Protein AF-A0A953FGK2-F1 (afdb_monomer_lite)

Foldseek 3Di:
DDPPDDPVRVVVVVVVVVVCVVPVVVVVVLVVLVVVVCPPDDPLLNLQVLFCLQANEPDSQKGAADLDHLVQQLVVQLVVLLVQLVVQLVVCVVVPVPPQSNVSSVVSSVVSSVVSNNQSHHPFQWMWRQAEAFWTWIWHADDDVRRRGDPPRTDTDTGGDDLPQWDWDADSQWIFTWGDDPVDIHTHTIGNDDPVSNVSSVVSSSCRHDVD

Sequence (212 aa):
MKFELDENQRGAFHFLLLGVLVVGLPALIIHLVDESQTAVVTTDIHRLQVFRNGYLLSDPGLVASASSTRGERLVAGVLLGLAIGTVVAALCWLLRLRPGHWMAGRWSGGIAMAYFIPVALLLPANMCAPSRGLLVRTGSRSVPRTDLPLPFTSHTDTILLGPEQLALSRGNGAWQVRLRSDDREILIASSYADSALVAAGVDQLRRIINPE

Structure (mmCIF, N/CA/C/O backbone):
data_AF-A0A953FGK2-F1
#
_entry.id   AF-A0A953FGK2-F1
#
loop_
_atom_site.group_PDB
_atom_site.id
_atom_site.type_symbol
_atom_site.label_atom_id
_atom_site.label_alt_id
_atom_site.label_comp_id
_atom_site.label_asym_id
_atom_site.label_entity_id
_atom_site.label_seq_id
_atom_site.pdbx_PDB_ins_code
_atom_site.Cartn_x
_atom_site.Cartn_y
_atom_site.Cartn_z
_atom_site.occupancy
_atom_site.B_iso_or_equiv
_atom_site.auth_seq_id
_atom_site.auth_comp_id
_atom_site.auth_asym_id
_atom_site.auth_atom_id
_atom_site.pdbx_PDB_model_num
ATOM 1 N N . MET A 1 1 ? 47.755 -2.978 -3.155 1.00 33.84 1 MET A N 1
ATOM 2 C CA . MET A 1 1 ? 47.407 -4.305 -3.705 1.00 33.84 1 MET A CA 1
ATOM 3 C C . MET A 1 1 ? 46.096 -4.180 -4.464 1.00 33.84 1 MET A C 1
ATOM 5 O O . MET A 1 1 ? 45.091 -3.8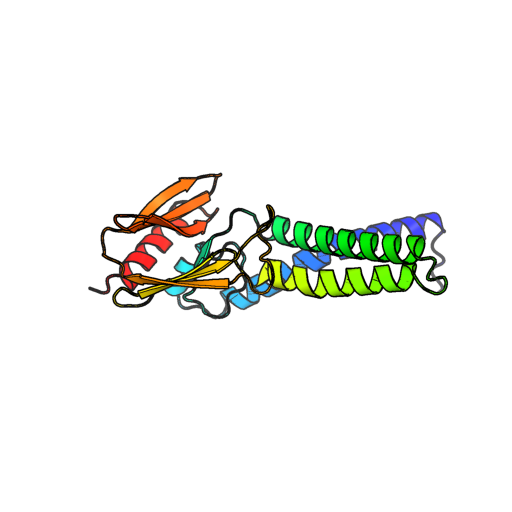52 -3.848 1.00 33.84 1 MET A O 1
ATOM 9 N N . LYS A 1 2 ? 46.112 -4.343 -5.794 1.00 36.97 2 LYS A N 1
ATOM 10 C CA . LYS A 1 2 ? 44.889 -4.489 -6.596 1.00 36.97 2 LYS A CA 1
ATOM 11 C C . LYS A 1 2 ? 44.379 -5.910 -6.367 1.00 36.97 2 LYS A C 1
ATOM 13 O O . LYS A 1 2 ? 45.088 -6.855 -6.687 1.00 36.97 2 LYS A O 1
ATOM 18 N N . PHE A 1 3 ? 43.195 -6.054 -5.784 1.00 47.94 3 PHE A N 1
ATOM 19 C CA . PHE A 1 3 ? 42.491 -7.332 -5.794 1.00 47.94 3 PHE A CA 1
ATOM 20 C C . PHE A 1 3 ? 41.944 -7.548 -7.209 1.00 47.94 3 PHE A C 1
ATOM 22 O O . PHE A 1 3 ? 40.888 -7.026 -7.567 1.00 47.94 3 PHE A O 1
ATOM 29 N N . GLU A 1 4 ? 42.707 -8.251 -8.041 1.00 46.78 4 GLU A N 1
ATOM 30 C CA . GLU A 1 4 ? 42.228 -8.776 -9.318 1.00 46.78 4 GLU A CA 1
ATOM 31 C C . GLU A 1 4 ? 41.420 -10.041 -9.018 1.00 46.78 4 GLU A C 1
ATOM 33 O O . GLU A 1 4 ? 41.960 -11.130 -8.866 1.00 46.78 4 GLU A O 1
ATOM 38 N N . LEU A 1 5 ? 40.111 -9.865 -8.818 1.00 52.56 5 LEU A N 1
ATOM 39 C CA . LEU A 1 5 ? 39.163 -10.976 -8.792 1.00 52.56 5 LEU A CA 1
ATOM 40 C C . LEU A 1 5 ? 38.985 -11.501 -10.218 1.00 52.56 5 LEU A C 1
ATOM 42 O O . LEU A 1 5 ? 38.678 -10.721 -11.123 1.00 52.56 5 LEU A O 1
ATOM 46 N N . ASP A 1 6 ? 39.139 -12.814 -10.368 1.00 62.38 6 ASP A N 1
ATOM 47 C CA . ASP A 1 6 ? 38.904 -13.580 -11.593 1.00 62.38 6 ASP A CA 1
ATOM 48 C C . ASP A 1 6 ? 37.521 -13.240 -12.192 1.00 62.38 6 ASP A C 1
ATOM 50 O O . ASP A 1 6 ? 36.562 -13.013 -11.445 1.00 62.38 6 ASP A O 1
ATOM 54 N N . GLU A 1 7 ? 37.371 -13.190 -13.519 1.00 59.59 7 GLU A N 1
ATOM 55 C CA . GLU A 1 7 ? 36.153 -12.679 -14.190 1.00 59.59 7 GLU A CA 1
ATOM 56 C C . GLU A 1 7 ? 34.855 -13.369 -13.722 1.00 59.59 7 GLU A C 1
ATOM 58 O O . GLU A 1 7 ? 33.827 -12.714 -13.517 1.00 59.59 7 GLU A O 1
ATOM 63 N N . ASN A 1 8 ? 34.921 -14.670 -13.429 1.00 58.88 8 ASN A N 1
ATOM 64 C CA . ASN A 1 8 ? 33.804 -15.440 -12.874 1.00 58.88 8 ASN A CA 1
ATOM 65 C C . ASN A 1 8 ? 33.491 -15.090 -11.408 1.00 58.88 8 ASN A C 1
ATOM 67 O O . ASN A 1 8 ? 32.324 -15.061 -11.013 1.00 58.88 8 ASN A O 1
ATOM 71 N N . GLN A 1 9 ? 34.508 -14.779 -10.600 1.00 60.06 9 GLN A N 1
ATOM 72 C CA . GLN A 1 9 ? 34.330 -14.349 -9.207 1.00 60.06 9 GLN A CA 1
ATOM 73 C C . GLN A 1 9 ? 33.782 -12.926 -9.139 1.00 60.06 9 GLN A C 1
ATOM 75 O O . GLN A 1 9 ? 32.941 -12.622 -8.293 1.00 60.06 9 GLN A O 1
ATOM 80 N N . ARG A 1 10 ? 34.195 -12.065 -10.075 1.00 64.12 10 ARG A N 1
ATOM 81 C CA . ARG A 1 10 ? 33.602 -10.743 -10.260 1.00 64.12 10 ARG A CA 1
ATOM 82 C C . ARG A 1 10 ? 32.123 -10.878 -10.620 1.00 64.12 10 ARG A C 1
ATOM 84 O O . ARG A 1 10 ? 31.310 -10.213 -9.987 1.00 64.12 10 ARG A O 1
ATOM 91 N N . GLY A 1 11 ? 31.753 -11.759 -11.550 1.00 63.41 11 GLY A N 1
ATOM 92 C CA . GLY A 1 11 ? 30.350 -12.051 -11.867 1.00 63.41 11 GLY A CA 1
ATOM 93 C C . GLY A 1 11 ? 29.547 -12.525 -10.649 1.00 63.41 11 GLY A C 1
ATOM 94 O O . GLY A 1 11 ? 28.511 -11.942 -10.331 1.00 63.41 11 GLY A O 1
ATOM 95 N N . ALA A 1 12 ? 30.063 -13.511 -9.909 1.00 66.31 12 ALA A N 1
ATOM 96 C CA . ALA A 1 12 ? 29.428 -14.024 -8.692 1.00 66.31 12 ALA A CA 1
ATOM 97 C C . ALA A 1 12 ? 29.274 -12.948 -7.603 1.00 66.31 12 ALA A C 1
ATOM 99 O O . ALA A 1 12 ? 28.218 -12.847 -6.981 1.00 66.31 12 ALA A O 1
ATOM 100 N N . PHE A 1 13 ? 30.283 -12.093 -7.418 1.00 74.06 13 PHE A N 1
ATOM 101 C CA . PHE A 1 13 ? 30.221 -10.969 -6.487 1.00 74.06 13 PHE A CA 1
ATOM 102 C C . PHE A 1 13 ? 29.169 -9.938 -6.908 1.00 74.06 13 PHE A C 1
ATOM 104 O O . PHE A 1 13 ? 28.406 -9.482 -6.064 1.00 74.06 13 PHE A O 1
ATOM 111 N N . HIS A 1 14 ? 29.059 -9.613 -8.201 1.00 74.19 14 HIS A N 1
ATOM 112 C CA . HIS A 1 14 ? 28.009 -8.715 -8.693 1.00 74.19 14 HIS A CA 1
ATOM 113 C C . HIS A 1 14 ? 26.615 -9.310 -8.493 1.00 74.19 14 HIS A C 1
ATOM 115 O O . HIS A 1 14 ? 25.713 -8.581 -8.101 1.00 74.19 14 HIS A O 1
ATOM 121 N N . PHE A 1 15 ? 26.432 -10.617 -8.699 1.00 70.25 15 PHE A N 1
ATOM 122 C CA . PHE A 1 15 ? 25.160 -11.291 -8.424 1.00 70.25 15 PHE A CA 1
ATOM 123 C C . PHE A 1 15 ? 24.818 -11.324 -6.935 1.00 70.25 15 PHE A C 1
ATOM 125 O O . PHE A 1 15 ? 23.665 -11.106 -6.571 1.00 70.25 15 PHE A O 1
ATOM 132 N N . LEU A 1 16 ? 25.805 -11.553 -6.070 1.00 75.31 16 LEU A N 1
ATOM 133 C CA . LEU A 1 16 ? 25.613 -11.546 -4.622 1.00 75.31 16 LEU A CA 1
ATOM 134 C C . LEU A 1 16 ? 25.271 -10.135 -4.133 1.00 75.31 16 LEU A C 1
ATOM 136 O O . LEU A 1 16 ? 24.317 -9.951 -3.382 1.00 75.31 16 LEU A O 1
ATOM 140 N N . LEU A 1 17 ? 25.982 -9.126 -4.637 1.00 73.69 17 LEU A N 1
ATOM 141 C CA . LEU A 1 17 ? 25.727 -7.721 -4.341 1.00 73.69 17 LEU A CA 1
ATOM 142 C C . LEU A 1 17 ? 24.367 -7.273 -4.891 1.00 73.69 17 LEU A C 1
ATOM 144 O O . LEU A 1 17 ? 23.649 -6.559 -4.203 1.00 73.69 17 LEU A O 1
ATOM 148 N N . LEU A 1 18 ? 23.965 -7.761 -6.069 1.00 73.25 18 LEU A N 1
ATOM 149 C CA . LEU A 1 18 ? 22.621 -7.575 -6.615 1.00 73.25 18 LEU A CA 1
ATOM 150 C C . LEU A 1 18 ? 21.569 -8.235 -5.715 1.00 73.25 18 LEU A C 1
ATOM 152 O O . LEU A 1 18 ? 20.566 -7.606 -5.414 1.00 73.25 18 LEU A O 1
ATOM 156 N N . GLY A 1 19 ? 21.799 -9.458 -5.233 1.00 66.19 19 GLY A N 1
ATOM 157 C CA . GLY A 1 19 ? 20.897 -10.145 -4.305 1.00 66.19 19 GLY A CA 1
ATOM 158 C C . GLY A 1 19 ? 20.721 -9.386 -2.987 1.00 66.19 19 GLY A C 1
ATOM 159 O O . GLY A 1 19 ? 19.596 -9.175 -2.538 1.00 66.19 19 GLY A O 1
ATOM 160 N N . VAL A 1 20 ? 21.818 -8.889 -2.409 1.00 72.94 20 VAL A N 1
ATOM 161 C CA . VAL A 1 20 ? 21.790 -8.031 -1.212 1.00 72.94 20 VAL A CA 1
ATOM 162 C C . VAL A 1 20 ? 21.088 -6.704 -1.501 1.00 72.94 20 VAL A C 1
ATOM 164 O O . VAL A 1 20 ? 20.307 -6.236 -0.679 1.00 72.94 20 VAL A O 1
ATOM 167 N N . LEU A 1 21 ? 21.299 -6.102 -2.670 1.00 71.31 21 LEU A N 1
ATOM 168 C CA . LEU A 1 21 ? 20.638 -4.849 -3.033 1.00 71.31 21 LEU A CA 1
ATOM 169 C C . LEU A 1 21 ? 19.135 -5.044 -3.290 1.00 71.31 21 LEU A C 1
ATOM 171 O O . LEU A 1 21 ? 18.336 -4.186 -2.937 1.00 71.31 21 LEU A O 1
ATOM 175 N N . VAL A 1 22 ? 18.740 -6.165 -3.895 1.00 68.56 22 VAL A N 1
ATOM 176 C CA . VAL A 1 22 ? 17.350 -6.457 -4.276 1.00 68.56 22 VAL A CA 1
ATOM 177 C C . VAL A 1 22 ? 16.528 -6.959 -3.092 1.00 68.56 22 VAL A C 1
ATOM 179 O O . VAL A 1 22 ? 15.346 -6.647 -3.014 1.00 68.56 22 VAL A O 1
ATOM 182 N N . VAL A 1 23 ? 17.125 -7.712 -2.165 1.00 71.56 23 VAL A N 1
ATOM 183 C CA . VAL A 1 23 ? 16.412 -8.289 -1.009 1.00 71.56 23 VAL A CA 1
ATOM 184 C C . VAL A 1 23 ? 16.772 -7.571 0.288 1.00 71.56 23 VAL A C 1
ATOM 186 O O . VAL A 1 23 ? 15.889 -7.184 1.053 1.00 71.56 23 VAL A O 1
ATOM 189 N N . GLY A 1 24 ? 18.065 -7.359 0.527 1.00 68.75 24 GLY A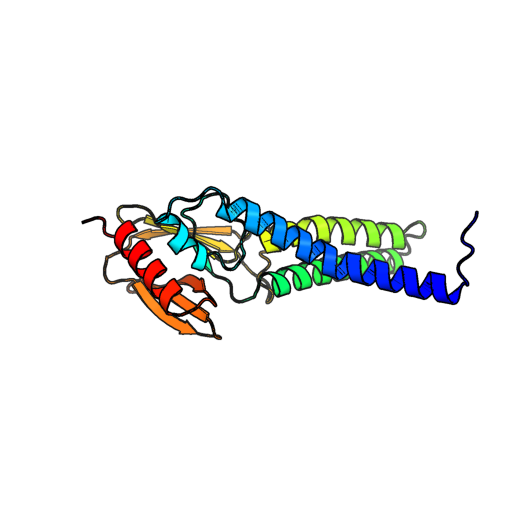 N 1
ATOM 190 C CA . GLY A 1 24 ? 18.579 -6.758 1.755 1.00 68.75 24 GLY A CA 1
ATOM 191 C C . GLY A 1 24 ? 18.235 -5.277 1.892 1.00 68.75 24 GLY A C 1
ATOM 192 O O . GLY A 1 24 ? 17.828 -4.864 2.973 1.00 68.75 24 GLY A O 1
ATOM 193 N N . LEU A 1 25 ? 18.326 -4.482 0.818 1.00 72.06 25 LEU A N 1
ATOM 194 C CA . LEU A 1 25 ? 17.985 -3.055 0.887 1.00 72.06 25 LEU A CA 1
ATOM 195 C C . LEU A 1 25 ? 16.489 -2.835 1.189 1.00 72.06 25 LEU A C 1
ATOM 197 O O . LEU A 1 25 ? 16.201 -2.079 2.118 1.00 72.06 25 LEU A O 1
ATOM 201 N N . PRO A 1 26 ? 15.523 -3.506 0.518 1.00 65.50 26 PRO A N 1
ATOM 202 C CA . PRO A 1 26 ? 14.123 -3.407 0.921 1.00 65.50 26 PRO A CA 1
ATOM 203 C C . PRO A 1 26 ? 13.879 -3.901 2.345 1.00 65.50 26 PRO A C 1
ATOM 205 O O . PRO A 1 26 ? 13.191 -3.217 3.094 1.00 65.50 26 PRO A O 1
ATOM 208 N N . ALA A 1 27 ? 14.468 -5.031 2.753 1.00 67.94 27 ALA A N 1
ATOM 209 C CA . ALA A 1 27 ? 14.317 -5.543 4.117 1.00 67.94 27 ALA A CA 1
ATOM 210 C C . ALA A 1 27 ? 14.845 -4.556 5.175 1.00 67.94 27 ALA A C 1
ATOM 212 O O . ALA A 1 27 ? 14.182 -4.332 6.185 1.00 67.94 27 ALA A O 1
ATOM 213 N N . LEU A 1 28 ? 15.989 -3.914 4.920 1.00 71.56 28 LEU A N 1
ATOM 214 C CA . LEU A 1 28 ? 16.573 -2.903 5.802 1.00 71.56 28 LEU A CA 1
ATOM 215 C C . LEU A 1 28 ? 15.698 -1.647 5.887 1.00 71.56 28 LEU A C 1
ATOM 217 O O . LEU A 1 28 ? 15.460 -1.147 6.982 1.00 71.56 28 LEU A O 1
ATOM 221 N N . ILE A 1 29 ? 15.195 -1.154 4.750 1.00 70.75 29 ILE A N 1
ATOM 222 C CA . ILE A 1 29 ? 14.287 0.003 4.713 1.00 70.75 29 ILE A CA 1
ATOM 223 C C . ILE A 1 29 ? 13.017 -0.303 5.512 1.00 70.75 29 ILE A C 1
ATOM 225 O O . ILE A 1 29 ? 12.604 0.506 6.335 1.00 70.75 29 ILE A O 1
ATOM 229 N N . ILE A 1 30 ? 12.422 -1.479 5.299 1.00 68.31 30 ILE A N 1
ATOM 230 C CA . ILE A 1 30 ? 11.249 -1.956 6.044 1.00 68.31 30 ILE A CA 1
ATOM 231 C C . ILE A 1 30 ? 11.546 -1.966 7.547 1.00 68.31 30 ILE A C 1
ATOM 233 O O . ILE A 1 30 ? 10.756 -1.433 8.322 1.00 68.31 30 ILE A O 1
ATOM 237 N N . HIS A 1 31 ? 12.687 -2.530 7.946 1.00 70.62 31 HIS A N 1
ATOM 238 C CA . HIS A 1 31 ? 13.063 -2.668 9.349 1.00 70.62 31 HIS A CA 1
ATOM 239 C C . HIS A 1 31 ? 13.283 -1.319 10.046 1.00 70.62 31 HIS A C 1
ATOM 241 O O . HIS A 1 31 ? 12.679 -1.068 11.085 1.00 70.62 31 HIS A O 1
ATOM 247 N N . LEU A 1 32 ? 14.077 -0.425 9.445 1.00 71.12 32 LEU A N 1
ATOM 248 C CA . LEU A 1 32 ? 14.342 0.917 9.986 1.00 71.12 32 LEU A CA 1
ATOM 249 C C . LEU A 1 32 ? 13.057 1.721 10.168 1.00 71.12 32 LEU A C 1
ATOM 251 O O . LEU A 1 32 ? 12.879 2.468 11.130 1.00 71.12 32 LEU A O 1
ATOM 255 N N . VAL A 1 33 ? 12.142 1.565 9.221 1.00 67.12 33 VAL A N 1
ATOM 256 C CA . VAL A 1 33 ? 10.855 2.226 9.277 1.00 67.12 33 VAL A CA 1
ATOM 257 C C . VAL A 1 33 ? 9.991 1.657 10.408 1.00 67.12 33 VAL A C 1
ATOM 259 O O . VAL A 1 33 ? 9.411 2.443 11.158 1.00 67.12 33 VAL A O 1
ATOM 262 N N . ASP A 1 34 ? 9.923 0.335 10.578 1.00 65.44 34 ASP A N 1
ATOM 263 C CA . ASP A 1 34 ? 9.158 -0.282 11.673 1.00 65.44 34 ASP A CA 1
ATOM 264 C C . ASP A 1 34 ? 9.692 0.124 13.055 1.00 65.44 34 ASP A C 1
ATOM 266 O O . ASP A 1 34 ? 8.914 0.427 13.967 1.00 65.44 34 ASP A O 1
ATOM 270 N N . GLU A 1 35 ? 11.015 0.210 13.197 1.00 67.75 35 GLU A N 1
ATOM 271 C CA . GLU A 1 35 ? 11.673 0.673 14.422 1.00 67.75 35 GLU A CA 1
ATOM 272 C C . GLU A 1 35 ? 11.320 2.140 14.726 1.00 67.75 35 GLU A C 1
ATOM 274 O O . GLU A 1 35 ? 10.952 2.489 15.849 1.00 67.75 35 GLU A O 1
ATOM 279 N N . SER A 1 36 ? 11.314 3.004 13.705 1.00 63.62 36 SER A N 1
ATOM 280 C CA . SER A 1 36 ? 10.960 4.419 13.881 1.00 63.62 36 SER A CA 1
ATOM 281 C C . SER A 1 36 ? 9.495 4.640 14.294 1.00 63.62 36 SER A C 1
ATOM 283 O O . SER A 1 36 ? 9.186 5.598 15.002 1.00 63.62 36 SER A O 1
ATOM 285 N N . GLN A 1 37 ? 8.582 3.754 13.880 1.00 59.62 37 GLN A N 1
ATOM 286 C CA . GLN A 1 37 ? 7.147 3.880 14.163 1.00 59.62 37 GLN A CA 1
ATOM 287 C C . GLN A 1 37 ? 6.727 3.314 15.520 1.00 59.62 37 GLN A C 1
ATOM 289 O O . GLN A 1 37 ? 5.707 3.732 16.075 1.00 59.62 37 GLN A O 1
ATOM 294 N N . THR A 1 38 ? 7.491 2.372 16.066 1.00 57.06 38 THR A N 1
ATOM 295 C CA . THR A 1 38 ? 7.207 1.766 17.373 1.00 57.06 38 THR A CA 1
ATOM 296 C C . THR A 1 38 ? 7.655 2.655 18.537 1.00 57.06 38 THR A C 1
ATOM 298 O O . THR A 1 38 ? 7.012 2.639 19.585 1.00 57.06 38 THR A O 1
ATOM 301 N N . ALA A 1 39 ? 8.664 3.512 18.343 1.00 51.31 39 ALA A N 1
ATOM 302 C CA . ALA A 1 39 ? 9.256 4.334 19.404 1.00 51.31 39 ALA A CA 1
ATOM 303 C C . ALA A 1 39 ? 8.383 5.500 19.933 1.00 51.31 39 ALA A C 1
ATOM 305 O O . ALA A 1 39 ? 8.675 6.032 21.002 1.00 51.31 39 ALA A O 1
ATOM 306 N N . VAL A 1 40 ? 7.328 5.923 19.219 1.00 50.09 40 VAL A N 1
ATOM 307 C CA . VAL A 1 40 ? 6.636 7.214 19.481 1.00 50.09 40 VAL A CA 1
ATOM 308 C C . VAL A 1 40 ? 5.188 7.061 19.991 1.00 50.09 40 VAL A C 1
ATOM 310 O O . VAL A 1 40 ? 4.498 8.050 20.224 1.00 50.09 40 VAL A O 1
ATOM 313 N N . VAL A 1 41 ? 4.685 5.839 20.199 1.00 52.53 41 VAL A N 1
ATOM 314 C CA . VAL A 1 41 ? 3.241 5.614 20.420 1.00 52.53 41 VAL A CA 1
ATOM 315 C C . VAL A 1 41 ? 2.920 5.196 21.859 1.00 52.53 41 VAL A C 1
ATOM 317 O O . VAL A 1 41 ? 3.485 4.235 22.373 1.00 52.53 41 VAL A O 1
ATOM 320 N N . THR A 1 42 ? 1.973 5.897 22.496 1.00 55.03 42 THR A N 1
ATOM 321 C CA . THR A 1 42 ? 1.429 5.560 23.825 1.00 55.03 42 THR A CA 1
ATOM 322 C C . THR A 1 42 ? 0.813 4.153 23.840 1.00 55.03 42 THR A C 1
ATOM 324 O O . THR A 1 42 ? 0.294 3.677 22.829 1.00 55.03 42 THR A O 1
ATOM 327 N N . THR A 1 43 ? 0.843 3.473 24.990 1.00 59.41 43 THR A N 1
ATOM 328 C CA . THR A 1 43 ? 0.451 2.054 25.153 1.00 59.41 43 THR A CA 1
ATOM 329 C C . THR A 1 43 ? -0.939 1.703 24.614 1.00 59.41 43 THR A C 1
ATOM 331 O O . THR A 1 43 ? -1.126 0.608 24.083 1.00 59.41 43 THR A O 1
ATOM 334 N N . ASP A 1 44 ? -1.902 2.622 24.696 1.00 59.06 44 ASP A N 1
ATOM 335 C CA . ASP A 1 44 ? -3.271 2.399 24.216 1.00 59.06 44 ASP A CA 1
ATOM 336 C C . ASP A 1 44 ? -3.395 2.502 22.690 1.00 59.06 44 ASP A C 1
ATOM 338 O O . ASP A 1 44 ? -4.073 1.690 22.062 1.00 59.06 44 ASP A O 1
ATOM 342 N N . ILE A 1 45 ? -2.691 3.448 22.061 1.00 66.06 45 ILE A N 1
ATOM 343 C CA . ILE A 1 45 ? -2.700 3.612 20.599 1.00 66.06 45 ILE A CA 1
ATOM 344 C C . ILE A 1 45 ? -1.835 2.531 19.927 1.00 66.06 45 ILE A C 1
ATOM 346 O O . ILE A 1 45 ? -2.086 2.137 18.788 1.00 66.06 45 ILE A O 1
ATOM 350 N N . HIS A 1 46 ? -0.879 1.959 20.664 1.00 68.88 46 HIS A N 1
ATOM 351 C CA . HIS A 1 46 ? -0.048 0.845 20.208 1.00 68.88 46 HIS A CA 1
ATOM 352 C C . HIS A 1 46 ? -0.886 -0.377 19.795 1.00 68.88 46 HIS A C 1
ATOM 354 O O . HIS A 1 46 ? -0.567 -1.065 18.828 1.00 68.88 46 HIS A O 1
ATOM 360 N N . ARG A 1 47 ? -2.025 -0.607 20.461 1.00 71.31 47 ARG A N 1
ATOM 361 C CA . ARG A 1 47 ? -2.934 -1.723 20.146 1.00 71.31 47 ARG A CA 1
ATOM 362 C C . ARG A 1 47 ? -3.609 -1.583 18.780 1.00 71.31 47 ARG A C 1
ATOM 364 O O . ARG A 1 47 ? -3.965 -2.590 18.175 1.00 71.31 47 ARG A O 1
ATOM 371 N N . LEU A 1 48 ? -3.742 -0.360 18.260 1.00 73.25 48 LEU A N 1
ATOM 372 C CA . LEU A 1 48 ? -4.279 -0.111 16.918 1.00 73.25 48 LEU A CA 1
ATOM 373 C C . LEU A 1 48 ? -3.252 -0.366 15.809 1.00 73.25 48 LEU A C 1
ATOM 375 O O . LEU A 1 48 ? -3.640 -0.558 14.656 1.00 73.25 48 LEU A O 1
ATOM 379 N N . GLN A 1 49 ? -1.952 -0.419 16.130 1.00 75.19 49 GLN A N 1
ATOM 380 C CA . GLN A 1 49 ? -0.904 -0.673 15.133 1.00 75.19 49 GLN A CA 1
ATOM 381 C C . GLN A 1 49 ? -1.059 -2.038 14.454 1.00 75.19 49 GLN A C 1
ATOM 383 O O . GLN A 1 49 ? -0.707 -2.191 13.284 1.00 75.19 49 GLN A O 1
ATOM 388 N N . VAL A 1 50 ? -1.677 -2.995 15.150 1.00 76.62 50 VAL A N 1
ATOM 389 C CA . VAL A 1 50 ? -2.028 -4.325 14.635 1.00 76.62 50 VAL A CA 1
ATOM 390 C C . VAL A 1 50 ? -2.862 -4.240 13.347 1.00 76.62 50 VAL A C 1
ATOM 392 O O . VAL A 1 50 ? -2.742 -5.101 12.476 1.00 76.62 50 VAL A O 1
ATOM 395 N N . PHE A 1 51 ? -3.650 -3.174 13.179 1.00 78.12 51 PHE A N 1
ATOM 396 C CA . PHE A 1 51 ? -4.505 -2.929 12.015 1.00 78.12 51 PHE A CA 1
ATOM 397 C C . PHE A 1 51 ? -3.867 -2.044 10.942 1.00 78.12 51 PHE A C 1
ATOM 399 O O . PHE A 1 51 ? -4.553 -1.574 10.040 1.00 78.12 51 PHE A O 1
ATOM 406 N N . ARG A 1 52 ? -2.560 -1.776 11.005 1.00 77.00 52 ARG A N 1
ATOM 407 C CA . ARG A 1 52 ? -1.872 -1.002 9.958 1.00 77.00 52 ARG A CA 1
ATOM 408 C C . ARG A 1 52 ? -1.444 -1.851 8.773 1.00 77.00 52 ARG A C 1
ATOM 410 O O . ARG A 1 52 ? -1.146 -1.284 7.732 1.00 77.00 52 ARG A O 1
ATOM 417 N N . ASN A 1 53 ? -1.382 -3.181 8.897 1.00 74.25 53 ASN A N 1
ATOM 418 C CA . ASN A 1 53 ? -0.951 -4.098 7.825 1.00 74.25 53 ASN A CA 1
ATOM 419 C C . ASN A 1 53 ? 0.350 -3.669 7.119 1.00 74.25 53 ASN A C 1
ATOM 421 O O . ASN A 1 53 ? 0.468 -3.719 5.888 1.00 74.25 53 ASN A O 1
ATOM 425 N N . GLY A 1 54 ? 1.313 -3.170 7.897 1.00 70.94 54 GLY A N 1
ATOM 426 C CA . GLY A 1 54 ? 2.578 -2.657 7.381 1.00 70.94 54 GLY A CA 1
ATOM 427 C C . GLY A 1 54 ? 2.465 -1.356 6.572 1.00 70.94 54 GLY A C 1
ATOM 428 O O . GLY A 1 54 ? 3.402 -1.007 5.862 1.00 70.94 54 GLY A O 1
ATOM 429 N N . TYR A 1 55 ? 1.362 -0.614 6.616 1.00 75.38 55 TYR A N 1
ATOM 430 C CA . TYR A 1 55 ? 1.342 0.742 6.066 1.00 75.38 55 TYR A CA 1
ATOM 431 C C . TYR A 1 55 ? 2.007 1.736 7.010 1.00 75.38 55 TYR A C 1
ATOM 433 O O . TYR A 1 55 ? 1.891 1.647 8.233 1.00 75.38 55 TYR A O 1
ATOM 441 N N . LEU A 1 56 ? 2.680 2.712 6.413 1.00 73.62 56 LEU A N 1
ATOM 442 C CA . LEU A 1 56 ? 3.384 3.770 7.109 1.00 73.62 56 LEU A CA 1
ATOM 443 C C . LEU A 1 56 ? 2.462 4.971 7.272 1.00 73.62 56 LEU A C 1
ATOM 445 O O . LEU A 1 56 ? 2.499 5.921 6.499 1.00 73.62 56 LEU A O 1
ATOM 449 N N . LEU A 1 57 ? 1.586 4.899 8.266 1.00 74.31 57 LEU A N 1
ATOM 450 C CA . LEU A 1 57 ? 0.598 5.946 8.506 1.00 74.31 57 LEU A CA 1
ATOM 451 C C . LEU A 1 57 ? 1.159 6.981 9.483 1.00 74.31 57 LEU A C 1
ATOM 453 O O . LEU A 1 57 ? 1.580 6.626 10.586 1.00 74.31 57 LEU A O 1
ATOM 457 N N . SER A 1 58 ? 1.143 8.250 9.071 1.00 71.44 58 SER A N 1
ATOM 458 C CA . SER A 1 58 ? 1.658 9.385 9.850 1.00 71.44 58 SER A CA 1
ATOM 459 C C . SER A 1 58 ? 0.853 9.663 11.119 1.00 71.44 58 SER A C 1
ATOM 461 O O . SER A 1 58 ? 1.415 10.110 12.111 1.00 71.44 58 SER A O 1
ATOM 463 N N . ASP A 1 59 ? -0.453 9.398 11.097 1.00 74.12 59 ASP A N 1
ATOM 464 C CA . ASP A 1 59 ? -1.325 9.557 12.259 1.00 74.12 59 ASP A CA 1
ATOM 465 C C . ASP A 1 59 ? -1.436 8.213 12.998 1.00 74.12 59 ASP A C 1
ATOM 467 O O . ASP A 1 59 ? -1.856 7.230 12.376 1.00 74.12 59 ASP A O 1
ATOM 471 N N . PRO A 1 60 ? -1.050 8.135 14.290 1.00 69.75 60 PRO A N 1
ATOM 472 C CA . PRO A 1 60 ? -1.039 6.911 15.089 1.00 69.75 60 PRO A CA 1
ATOM 473 C C . PRO A 1 60 ? -2.444 6.289 15.269 1.00 69.75 60 PRO A C 1
ATOM 475 O O . PRO A 1 60 ? -2.545 5.070 15.417 1.00 69.75 60 PRO A O 1
ATOM 478 N N . GLY A 1 61 ? -3.520 7.079 15.166 1.00 72.06 61 GLY A N 1
ATOM 479 C CA . GLY A 1 61 ? -4.909 6.620 15.296 1.00 72.06 61 GLY A CA 1
ATOM 480 C C . GLY A 1 61 ? -5.511 5.991 14.034 1.00 72.06 61 GLY A C 1
ATOM 481 O O . GLY A 1 61 ? -6.583 5.391 14.110 1.00 72.06 61 GLY A O 1
ATOM 482 N N . LEU A 1 62 ? -4.843 6.094 12.880 1.00 77.44 62 LEU A N 1
ATOM 483 C CA . LEU A 1 62 ? -5.339 5.509 11.634 1.00 77.44 62 LEU A CA 1
ATOM 484 C C . LEU A 1 62 ? -5.190 3.986 11.613 1.00 77.44 62 LEU A C 1
ATOM 486 O O . LEU A 1 62 ? -4.129 3.437 11.930 1.00 77.44 62 LEU A O 1
ATOM 490 N N . VAL A 1 63 ? -6.243 3.326 11.134 1.00 81.31 63 VAL A N 1
ATOM 491 C CA . VAL A 1 63 ? -6.265 1.896 10.810 1.00 81.31 63 VAL A CA 1
ATOM 492 C C . VAL A 1 63 ? -6.443 1.707 9.304 1.00 81.31 63 VAL A C 1
ATOM 494 O O . VAL A 1 63 ? -6.997 2.573 8.623 1.00 81.31 63 VAL A O 1
ATOM 497 N N . ALA A 1 64 ? -5.949 0.597 8.760 1.00 80.62 64 ALA A N 1
ATOM 498 C CA . ALA A 1 64 ? -5.982 0.325 7.328 1.00 80.62 64 ALA A CA 1
ATOM 499 C C . ALA A 1 64 ? -6.395 -1.116 7.024 1.00 80.62 64 ALA A C 1
ATOM 501 O O . ALA A 1 64 ? -6.043 -2.061 7.731 1.00 80.62 64 ALA A O 1
ATOM 502 N N . SER A 1 65 ? -7.086 -1.315 5.906 1.00 75.88 65 SER A N 1
ATOM 503 C CA . SER A 1 65 ? -7.325 -2.655 5.371 1.00 75.88 65 SER A CA 1
ATOM 504 C C . SER A 1 65 ? -6.347 -2.952 4.239 1.00 75.88 65 SER A C 1
ATOM 506 O O . SER A 1 65 ? -6.224 -2.157 3.303 1.00 75.88 65 SER A O 1
ATOM 508 N N . ALA A 1 66 ? -5.705 -4.114 4.297 1.00 73.56 66 ALA A N 1
ATOM 509 C CA . ALA A 1 66 ? -4.949 -4.684 3.189 1.00 73.56 66 ALA A CA 1
ATOM 510 C C . ALA A 1 66 ? -5.430 -6.104 2.898 1.00 73.56 66 ALA A C 1
ATOM 512 O O . ALA A 1 66 ? -5.757 -6.851 3.827 1.00 73.56 66 ALA A O 1
ATOM 513 N N . SER A 1 67 ? -5.430 -6.477 1.621 1.00 70.56 67 SER A N 1
ATOM 514 C CA . SER A 1 67 ? -5.600 -7.867 1.196 1.00 70.56 67 SER A CA 1
ATOM 515 C C . SER A 1 67 ? -4.250 -8.582 1.050 1.00 70.56 67 SER A C 1
ATOM 517 O O . SER A 1 67 ? -4.183 -9.795 1.209 1.00 70.56 67 SER A O 1
ATOM 519 N N . SER A 1 68 ? -3.173 -7.821 0.853 1.00 72.69 68 SER A N 1
ATOM 520 C CA . SER A 1 68 ? -1.807 -8.293 0.620 1.00 72.69 68 SER A CA 1
ATOM 521 C C . SER A 1 68 ? -0.819 -7.809 1.684 1.00 72.69 68 SER A C 1
ATOM 523 O O . SER A 1 68 ? -1.010 -6.782 2.353 1.00 72.69 68 SER A O 1
ATOM 525 N N . THR A 1 69 ? 0.269 -8.557 1.835 1.00 75.44 69 THR A N 1
ATOM 526 C CA . THR A 1 69 ? 1.374 -8.221 2.737 1.00 75.44 69 THR A CA 1
ATOM 527 C C . THR A 1 69 ? 2.198 -7.049 2.194 1.00 75.44 69 THR A C 1
ATOM 529 O O . THR A 1 69 ? 2.230 -6.778 0.993 1.00 75.44 69 THR A O 1
ATOM 532 N N . ARG A 1 70 ? 2.936 -6.355 3.072 1.00 75.50 70 ARG A N 1
ATOM 533 C CA . ARG A 1 70 ? 3.848 -5.267 2.665 1.00 75.50 70 ARG A CA 1
ATOM 534 C C . ARG A 1 70 ? 4.838 -5.722 1.580 1.00 75.50 70 ARG A C 1
ATOM 536 O O . ARG A 1 70 ? 5.087 -4.978 0.635 1.00 75.50 70 ARG A O 1
ATOM 543 N N . GLY A 1 71 ? 5.372 -6.940 1.705 1.00 74.75 71 GLY A N 1
ATOM 544 C CA . GLY A 1 71 ? 6.299 -7.521 0.732 1.00 74.75 71 GLY A CA 1
ATOM 545 C C . GLY A 1 71 ? 5.663 -7.703 -0.647 1.00 74.75 71 GLY A C 1
ATOM 546 O O . GLY A 1 71 ? 6.232 -7.265 -1.643 1.00 74.75 71 GLY A O 1
ATOM 547 N N . GLU A 1 72 ? 4.452 -8.260 -0.707 1.00 77.94 72 GLU A N 1
ATOM 548 C CA . GLU A 1 72 ? 3.706 -8.431 -1.963 1.00 77.94 72 GLU A CA 1
ATOM 549 C C . GLU A 1 72 ? 3.432 -7.093 -2.659 1.00 77.94 72 GLU A C 1
ATOM 551 O O . GLU A 1 72 ? 3.610 -6.986 -3.873 1.00 77.94 72 GLU A O 1
ATOM 556 N N . ARG A 1 73 ? 3.074 -6.047 -1.901 1.00 79.94 73 ARG A N 1
ATOM 557 C CA . ARG A 1 73 ? 2.848 -4.701 -2.458 1.00 79.94 73 ARG A CA 1
ATOM 558 C C . ARG A 1 73 ? 4.117 -4.092 -3.044 1.00 79.94 73 ARG A C 1
ATOM 560 O O . ARG A 1 73 ? 4.068 -3.496 -4.119 1.00 79.94 73 ARG A O 1
ATOM 567 N N . LEU A 1 74 ? 5.252 -4.251 -2.363 1.00 80.56 74 LEU A N 1
ATOM 568 C CA . LEU A 1 74 ? 6.544 -3.774 -2.859 1.00 80.56 74 LEU A CA 1
ATOM 569 C C . LEU A 1 74 ? 6.958 -4.504 -4.136 1.00 80.56 74 LEU A C 1
ATOM 571 O O . LEU A 1 74 ? 7.332 -3.855 -5.113 1.00 80.56 74 LEU A O 1
ATOM 575 N N . VAL A 1 75 ? 6.835 -5.833 -4.157 1.00 81.25 75 VAL A N 1
ATOM 576 C CA . VAL A 1 75 ? 7.123 -6.644 -5.348 1.00 81.25 75 VAL A CA 1
ATOM 577 C C . VAL A 1 75 ? 6.222 -6.224 -6.507 1.00 81.25 75 VAL A C 1
ATOM 579 O O . VAL A 1 75 ? 6.718 -5.983 -7.606 1.00 81.25 75 VAL A O 1
ATOM 582 N N . ALA A 1 76 ? 4.921 -6.051 -6.266 1.00 82.69 76 ALA A N 1
ATOM 583 C CA . ALA A 1 76 ? 3.989 -5.568 -7.280 1.00 82.69 76 ALA A CA 1
ATOM 584 C C . ALA A 1 76 ? 4.378 -4.177 -7.810 1.00 82.69 76 ALA A C 1
ATOM 586 O O . ALA A 1 76 ? 4.339 -3.954 -9.020 1.00 82.69 76 ALA A O 1
ATOM 587 N N . GLY A 1 77 ? 4.810 -3.261 -6.936 1.00 80.81 77 GLY A N 1
ATOM 588 C CA . GLY A 1 77 ? 5.243 -1.919 -7.331 1.00 80.81 77 GLY A CA 1
ATOM 589 C C . GLY A 1 77 ? 6.494 -1.938 -8.210 1.00 80.81 77 GLY A C 1
ATOM 590 O O . GLY A 1 77 ? 6.559 -1.229 -9.216 1.00 80.81 77 GLY A O 1
ATOM 591 N N . VAL A 1 78 ? 7.457 -2.806 -7.885 1.00 82.56 78 VAL A N 1
ATOM 592 C CA . VAL A 1 78 ? 8.657 -3.036 -8.705 1.00 82.56 78 VAL A CA 1
ATOM 593 C C . VAL A 1 78 ? 8.281 -3.633 -10.062 1.00 82.56 78 VAL A C 1
ATOM 595 O O . VAL A 1 78 ? 8.724 -3.124 -11.092 1.00 82.56 78 VAL A O 1
ATOM 598 N N . LEU A 1 79 ? 7.436 -4.668 -10.089 1.00 84.44 79 LEU A N 1
ATOM 599 C CA . LEU A 1 79 ? 6.999 -5.319 -11.329 1.00 84.44 79 LEU A CA 1
ATOM 600 C C . LEU A 1 79 ? 6.234 -4.361 -12.249 1.00 84.44 79 LEU A C 1
ATOM 602 O O . LEU A 1 79 ? 6.488 -4.345 -13.452 1.00 84.44 79 LEU A O 1
ATOM 606 N N . LEU A 1 80 ? 5.348 -3.526 -11.699 1.00 83.75 80 LEU A N 1
ATOM 607 C CA . LEU A 1 80 ? 4.631 -2.501 -12.464 1.00 83.75 80 LEU A CA 1
ATOM 608 C C . LEU A 1 80 ? 5.579 -1.438 -13.021 1.00 83.75 80 LEU A C 1
ATOM 610 O O . LEU A 1 80 ? 5.457 -1.063 -14.187 1.00 83.75 80 LEU A O 1
ATOM 614 N N . GLY A 1 81 ? 6.554 -0.993 -12.224 1.00 83.62 81 GLY A N 1
ATOM 615 C CA . GLY A 1 81 ? 7.588 -0.072 -12.689 1.00 83.62 81 GLY A CA 1
ATOM 616 C C . GLY A 1 81 ? 8.404 -0.646 -13.852 1.00 83.62 81 GLY A C 1
ATOM 617 O O . GLY A 1 81 ? 8.583 0.025 -14.870 1.00 83.62 81 GLY A O 1
ATOM 618 N N . LEU A 1 82 ? 8.831 -1.911 -13.748 1.00 84.25 82 LEU A N 1
ATOM 619 C CA . LEU A 1 82 ? 9.521 -2.615 -14.836 1.00 84.25 82 LEU A CA 1
ATOM 620 C C . LEU A 1 82 ? 8.640 -2.732 -16.082 1.00 84.25 82 LEU A C 1
ATOM 622 O O . LEU A 1 82 ? 9.096 -2.398 -17.174 1.00 84.25 82 LEU A O 1
ATOM 626 N N . ALA A 1 83 ? 7.380 -3.144 -15.918 1.00 85.44 83 ALA A N 1
ATOM 627 C CA . ALA A 1 83 ? 6.439 -3.301 -17.022 1.00 85.44 83 ALA A CA 1
ATOM 628 C C . ALA A 1 83 ? 6.233 -1.985 -17.786 1.00 85.44 83 ALA A C 1
ATOM 630 O O . ALA A 1 83 ? 6.307 -1.974 -19.014 1.00 85.44 83 ALA A O 1
ATOM 631 N N . ILE A 1 84 ? 6.055 -0.864 -17.079 1.00 86.88 84 ILE A N 1
ATOM 632 C CA . ILE A 1 84 ? 5.930 0.463 -17.701 1.00 86.88 84 ILE A CA 1
ATOM 633 C C . ILE A 1 84 ? 7.203 0.828 -18.463 1.00 86.88 84 ILE A C 1
ATOM 635 O O . ILE A 1 84 ? 7.118 1.232 -19.623 1.00 86.88 84 ILE A O 1
ATOM 639 N N . GLY A 1 85 ? 8.378 0.635 -17.858 1.00 84.56 85 GLY A N 1
ATOM 640 C CA . GLY A 1 85 ? 9.654 0.889 -18.530 1.00 84.56 85 GLY A CA 1
ATOM 641 C C . GLY A 1 85 ? 9.824 0.062 -19.808 1.00 84.56 85 GLY A C 1
ATOM 642 O O . GLY A 1 85 ? 10.259 0.585 -20.837 1.00 84.56 85 GLY A O 1
ATOM 643 N N . THR A 1 86 ? 9.426 -1.215 -19.779 1.00 84.06 86 THR A N 1
ATOM 644 C CA . THR A 1 86 ? 9.442 -2.102 -20.953 1.00 84.06 86 THR A CA 1
ATOM 645 C C . THR A 1 86 ? 8.464 -1.638 -22.031 1.00 84.06 86 THR A C 1
ATOM 647 O O . THR A 1 86 ? 8.845 -1.573 -23.198 1.00 84.06 86 THR A O 1
ATOM 650 N N . VAL A 1 87 ? 7.234 -1.267 -21.662 1.00 89.06 87 VAL A N 1
ATOM 651 C CA . VAL A 1 87 ? 6.223 -0.766 -22.609 1.00 89.06 87 VAL A CA 1
ATOM 652 C C . VAL A 1 87 ? 6.696 0.524 -23.279 1.00 89.06 87 VAL A C 1
ATOM 654 O O . VAL A 1 87 ? 6.623 0.637 -24.500 1.00 89.06 87 VAL A O 1
ATOM 657 N N . VAL A 1 88 ? 7.246 1.473 -22.517 1.00 87.19 88 VAL A N 1
ATOM 658 C CA . VAL A 1 88 ? 7.778 2.730 -23.067 1.00 87.19 88 VAL A CA 1
ATOM 659 C C . VAL A 1 88 ? 8.956 2.464 -24.006 1.00 87.19 88 VAL A C 1
ATOM 661 O O . VAL A 1 88 ? 8.983 3.004 -25.112 1.00 87.19 88 VAL A O 1
ATOM 664 N N . ALA A 1 89 ? 9.895 1.592 -23.626 1.00 86.25 89 ALA A N 1
ATOM 665 C CA . ALA A 1 89 ? 11.005 1.209 -24.500 1.00 86.25 89 ALA A CA 1
ATOM 666 C C . ALA A 1 89 ? 10.513 0.567 -25.809 1.00 86.25 89 ALA A C 1
ATOM 668 O O . ALA A 1 89 ? 10.997 0.924 -26.886 1.00 86.25 89 ALA A O 1
ATOM 669 N N . ALA A 1 90 ? 9.534 -0.341 -25.723 1.00 86.75 90 ALA A N 1
ATOM 670 C CA . ALA A 1 90 ? 8.942 -1.017 -26.875 1.00 86.75 90 ALA A CA 1
ATOM 671 C C . ALA A 1 90 ? 8.213 -0.036 -27.805 1.00 86.75 90 ALA A C 1
ATOM 673 O O . ALA A 1 90 ? 8.382 -0.109 -29.021 1.00 86.75 90 ALA A O 1
ATOM 674 N N . LEU A 1 91 ? 7.466 0.924 -27.250 1.00 89.31 91 LEU A N 1
ATOM 675 C CA . LEU A 1 91 ? 6.803 1.978 -28.021 1.00 89.31 91 LEU A CA 1
ATOM 676 C C . LEU A 1 91 ? 7.815 2.895 -28.716 1.00 89.31 91 LEU A C 1
ATOM 678 O O . LEU A 1 91 ? 7.683 3.151 -29.911 1.00 89.31 91 LEU A O 1
ATOM 682 N N . CYS A 1 92 ? 8.859 3.347 -28.014 1.00 86.88 92 CYS A N 1
ATOM 683 C CA . CYS A 1 92 ? 9.917 4.159 -28.621 1.00 86.88 92 CYS A CA 1
ATOM 684 C C . CYS A 1 92 ? 10.643 3.411 -29.751 1.00 86.88 92 CYS A C 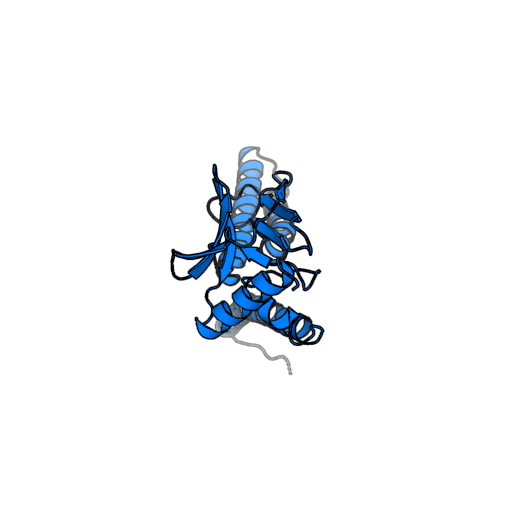1
ATOM 686 O O . CYS A 1 92 ? 10.978 4.014 -30.774 1.00 86.88 92 CYS A O 1
ATOM 688 N N . TRP A 1 93 ? 10.858 2.103 -29.585 1.00 84.00 93 TRP A N 1
ATOM 689 C CA . TRP A 1 93 ? 11.428 1.244 -30.620 1.00 84.00 93 TRP A CA 1
ATOM 690 C C . TRP A 1 93 ? 10.494 1.108 -31.831 1.00 84.00 93 TRP A C 1
ATOM 692 O O . TRP A 1 93 ? 10.928 1.336 -32.963 1.00 84.00 93 TRP A O 1
ATOM 702 N N . LEU A 1 94 ? 9.207 0.826 -31.600 1.00 89.62 94 LEU A N 1
ATOM 703 C CA . LEU A 1 94 ? 8.186 0.688 -32.644 1.00 89.62 94 LEU A CA 1
ATOM 704 C C . LEU A 1 94 ? 8.033 1.979 -33.465 1.00 89.62 94 LEU A C 1
ATOM 706 O O . LEU A 1 94 ? 7.960 1.937 -34.692 1.00 89.62 94 LEU A O 1
ATOM 710 N N . LEU A 1 95 ? 8.066 3.132 -32.793 1.00 88.38 95 LEU A N 1
ATOM 711 C CA . LEU A 1 95 ? 7.980 4.463 -33.404 1.00 88.38 95 LEU A CA 1
ATOM 712 C C . LEU A 1 95 ? 9.304 4.940 -34.027 1.00 88.38 95 LEU A C 1
ATOM 714 O O . LEU A 1 95 ? 9.391 6.074 -34.495 1.00 88.38 95 LEU A O 1
ATOM 718 N N . ARG A 1 96 ? 10.339 4.087 -34.058 1.00 84.31 96 ARG A N 1
ATOM 719 C CA . ARG A 1 96 ? 11.664 4.372 -34.637 1.00 84.31 96 ARG A CA 1
ATOM 720 C C . ARG A 1 96 ? 12.319 5.643 -34.075 1.00 84.31 96 ARG A C 1
ATOM 722 O O . ARG A 1 96 ? 13.095 6.301 -34.772 1.00 84.31 96 ARG A O 1
ATOM 729 N N . LEU A 1 97 ? 12.075 5.960 -32.804 1.00 80.00 97 LEU A N 1
ATOM 730 C CA . LEU A 1 97 ? 12.756 7.042 -32.088 1.00 80.00 97 LEU A CA 1
ATOM 731 C C . LEU A 1 97 ? 14.174 6.559 -31.729 1.00 80.00 97 LEU A C 1
ATOM 733 O O . LEU A 1 97 ? 14.406 5.892 -30.721 1.00 80.00 97 LEU A O 1
ATOM 737 N N . ARG A 1 98 ? 15.115 6.780 -32.656 1.00 66.31 98 ARG A N 1
ATOM 738 C CA . ARG A 1 98 ? 16.379 6.026 -32.736 1.00 66.31 98 ARG A CA 1
ATOM 739 C C . ARG A 1 98 ? 17.453 6.350 -31.685 1.00 66.31 98 ARG A C 1
ATOM 741 O O . ARG A 1 98 ? 18.107 5.392 -31.277 1.00 66.31 98 ARG A O 1
ATOM 748 N N . PRO A 1 99 ? 17.654 7.576 -31.171 1.00 62.62 99 PRO A N 1
ATOM 749 C CA . PRO A 1 99 ? 18.577 7.756 -30.058 1.00 62.62 99 PRO A CA 1
ATOM 750 C C . PRO A 1 99 ? 17.836 7.605 -28.721 1.00 62.62 99 PRO A C 1
ATOM 752 O O . PRO A 1 99 ? 16.988 8.419 -28.372 1.00 62.62 99 PRO A O 1
ATOM 755 N N . GLY A 1 100 ? 18.174 6.565 -27.951 1.00 68.25 100 GLY A N 1
ATOM 756 C CA . GLY A 1 100 ? 17.866 6.526 -26.516 1.00 68.25 100 GLY A CA 1
ATOM 757 C C . GLY A 1 100 ? 16.574 5.829 -26.074 1.00 68.25 100 GLY A C 1
ATOM 758 O O . GLY A 1 100 ? 16.172 6.035 -24.935 1.00 68.25 100 GLY A O 1
ATOM 759 N N . HIS A 1 101 ? 15.948 4.961 -26.877 1.00 76.88 101 HIS A N 1
ATOM 760 C CA . HIS A 1 101 ? 14.778 4.163 -26.447 1.00 76.88 101 HIS A CA 1
ATOM 761 C C . HIS A 1 101 ? 15.038 3.362 -25.153 1.00 76.88 101 HIS A C 1
ATOM 763 O O . HIS A 1 101 ? 14.193 3.315 -24.261 1.00 76.88 101 HIS A O 1
ATOM 769 N N . TRP A 1 102 ? 16.245 2.810 -25.000 1.00 74.81 102 TRP A N 1
ATOM 770 C CA . TRP A 1 102 ? 16.683 2.164 -23.759 1.00 74.81 102 TRP A CA 1
ATOM 771 C C . TRP A 1 102 ? 16.729 3.136 -22.573 1.00 74.81 102 TRP A C 1
ATOM 773 O O . TRP A 1 102 ? 16.342 2.805 -21.455 1.00 74.81 102 TRP A O 1
ATOM 783 N N . MET A 1 103 ? 17.181 4.363 -22.822 1.00 82.69 103 MET A N 1
ATOM 784 C CA . MET A 1 103 ? 17.283 5.411 -21.812 1.00 82.69 103 MET A CA 1
ATOM 785 C C . MET A 1 103 ? 15.889 5.902 -21.401 1.00 82.69 103 MET A C 1
ATOM 787 O O . MET A 1 103 ? 15.620 6.016 -20.209 1.00 82.69 103 MET A O 1
ATOM 791 N N . ALA A 1 104 ? 14.975 6.078 -22.360 1.00 80.62 104 ALA A N 1
ATOM 792 C CA . ALA A 1 104 ? 13.570 6.399 -22.110 1.00 80.62 104 ALA A CA 1
ATOM 793 C C . ALA A 1 104 ? 12.869 5.311 -21.278 1.00 80.62 104 ALA A C 1
ATOM 795 O O . ALA A 1 104 ? 12.181 5.629 -20.308 1.00 80.62 104 ALA A O 1
ATOM 796 N N . GLY A 1 105 ? 13.097 4.029 -21.588 1.00 79.38 105 GLY A N 1
ATOM 797 C CA . GLY A 1 105 ? 12.586 2.904 -20.797 1.00 79.38 105 GLY A CA 1
ATOM 798 C C . GLY A 1 105 ? 13.127 2.870 -19.367 1.00 79.38 105 GLY A C 1
ATOM 799 O O . GLY A 1 105 ? 12.371 2.701 -18.415 1.00 79.38 105 GLY A O 1
ATOM 800 N N . ARG A 1 106 ? 14.435 3.097 -19.189 1.00 81.44 106 ARG A N 1
ATOM 801 C CA . ARG A 1 106 ? 15.059 3.152 -17.856 1.00 81.44 106 ARG A CA 1
ATOM 802 C C . ARG A 1 106 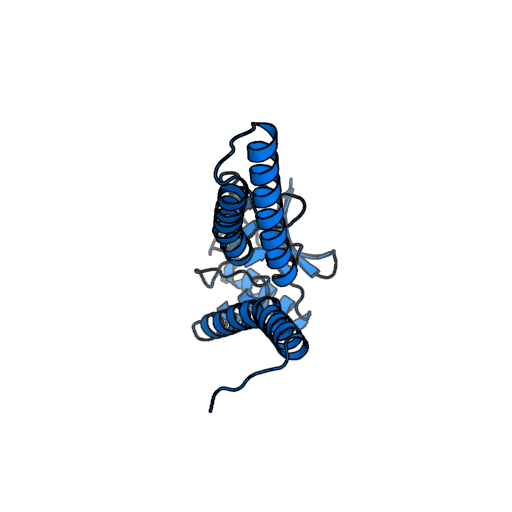? 14.532 4.304 -17.009 1.00 81.44 106 ARG A C 1
ATOM 804 O O . ARG A 1 106 ? 14.227 4.091 -15.840 1.00 81.44 106 ARG A O 1
ATOM 811 N N . TRP A 1 107 ? 14.417 5.502 -17.580 1.00 85.88 107 TRP A N 1
ATOM 812 C CA . TRP A 1 107 ? 13.909 6.666 -16.854 1.00 85.88 107 TRP A CA 1
ATOM 813 C C . TRP A 1 107 ? 12.428 6.527 -16.522 1.00 85.88 107 TRP A C 1
ATOM 815 O O . TRP A 1 107 ? 12.048 6.759 -15.380 1.00 85.88 107 TRP A O 1
ATOM 825 N N . SER A 1 108 ? 11.601 6.087 -17.472 1.00 84.25 108 SER A N 1
ATOM 826 C CA . SER A 1 108 ? 10.172 5.858 -17.215 1.00 84.25 108 SER A CA 1
ATOM 827 C C . SER A 1 108 ? 9.940 4.760 -16.177 1.00 84.25 108 SER A C 1
ATOM 829 O O . SER A 1 108 ? 9.154 4.965 -15.257 1.00 84.25 108 SER A O 1
ATOM 831 N N . GLY A 1 109 ? 10.670 3.643 -16.257 1.00 81.69 109 GLY A N 1
ATOM 832 C CA . GLY A 1 109 ? 10.610 2.585 -15.249 1.00 81.69 109 GLY A CA 1
ATOM 833 C C . GLY A 1 109 ? 11.098 3.052 -13.877 1.00 81.69 109 GLY A C 1
ATOM 834 O O . GLY A 1 109 ? 10.444 2.788 -12.873 1.00 81.69 109 GLY A O 1
ATOM 835 N N . GLY A 1 110 ? 12.194 3.816 -13.826 1.00 82.62 110 GLY A N 1
ATOM 836 C CA . GLY A 1 110 ? 12.713 4.403 -12.588 1.00 82.62 110 GLY A CA 1
ATOM 837 C C . GLY A 1 110 ? 11.741 5.392 -11.940 1.00 82.62 110 GLY A C 1
ATOM 838 O O . GLY A 1 110 ? 11.496 5.306 -10.740 1.00 82.62 110 GLY A O 1
ATOM 839 N N . ILE A 1 111 ? 11.128 6.281 -12.728 1.00 85.94 111 ILE A N 1
ATOM 840 C CA . ILE A 1 111 ? 10.093 7.217 -12.258 1.00 85.94 111 ILE A CA 1
ATOM 841 C C . ILE A 1 111 ? 8.863 6.447 -11.765 1.00 85.94 111 ILE A C 1
ATOM 843 O O . ILE A 1 111 ? 8.333 6.753 -10.698 1.00 85.94 111 ILE A O 1
ATOM 847 N N . ALA A 1 112 ? 8.430 5.418 -12.498 1.00 83.69 112 ALA A N 1
ATOM 848 C CA . ALA A 1 112 ? 7.310 4.580 -12.092 1.00 83.69 112 ALA A CA 1
ATOM 849 C C . ALA A 1 112 ? 7.602 3.843 -10.776 1.00 83.69 112 ALA A C 1
ATOM 851 O O . ALA A 1 112 ? 6.757 3.838 -9.887 1.00 83.69 112 ALA A O 1
ATOM 852 N N . MET A 1 113 ? 8.803 3.288 -10.59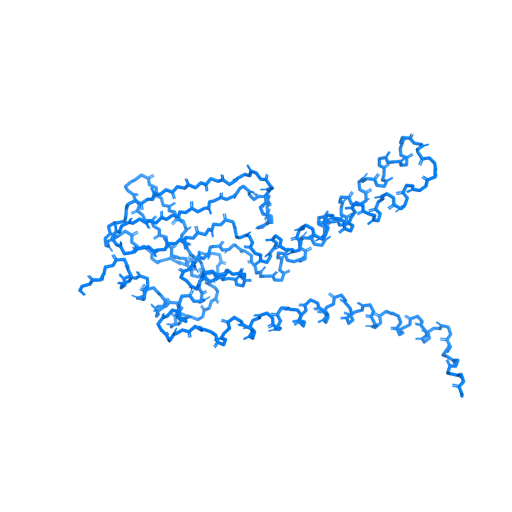1 1.00 82.38 113 MET A N 1
ATOM 853 C CA . MET A 1 113 ? 9.212 2.685 -9.315 1.00 82.38 113 MET A CA 1
ATOM 854 C C . MET A 1 113 ? 9.249 3.708 -8.178 1.00 82.38 113 MET A C 1
ATOM 856 O O . MET A 1 113 ? 8.719 3.438 -7.101 1.00 82.38 113 MET A O 1
ATOM 860 N N . ALA A 1 114 ? 9.821 4.891 -8.426 1.00 83.88 114 ALA A N 1
ATOM 861 C CA . ALA A 1 114 ? 9.857 5.990 -7.463 1.00 83.88 114 ALA A CA 1
ATOM 862 C C . ALA A 1 114 ? 8.451 6.460 -7.055 1.00 83.88 114 ALA A C 1
ATOM 864 O O . ALA A 1 114 ? 8.290 7.041 -5.988 1.00 83.88 114 ALA A O 1
ATOM 865 N N . TYR A 1 115 ? 7.434 6.175 -7.869 1.00 83.50 115 TYR A N 1
ATOM 866 C CA . TYR A 1 115 ? 6.033 6.391 -7.539 1.00 83.50 115 TYR A CA 1
ATOM 867 C C . TYR A 1 115 ? 5.401 5.190 -6.810 1.00 83.50 115 TYR A C 1
ATOM 869 O O . TYR A 1 115 ? 4.855 5.347 -5.718 1.00 83.50 115 TYR A O 1
ATOM 877 N N . PHE A 1 116 ? 5.482 3.978 -7.371 1.00 80.88 116 PHE A N 1
ATOM 878 C CA . PHE A 1 116 ? 4.777 2.806 -6.839 1.00 80.88 116 PHE A CA 1
ATOM 879 C C . PHE A 1 116 ? 5.335 2.292 -5.512 1.00 80.88 116 PHE A C 1
ATOM 881 O O . PHE A 1 116 ? 4.568 1.760 -4.715 1.00 80.88 116 PHE A O 1
ATOM 888 N N . ILE A 1 117 ? 6.634 2.455 -5.242 1.00 81.56 117 ILE A N 1
ATOM 889 C CA . ILE A 1 117 ? 7.240 2.006 -3.980 1.00 81.56 117 ILE A CA 1
ATOM 890 C C . ILE A 1 117 ? 6.703 2.825 -2.791 1.00 81.56 117 ILE A C 1
ATOM 892 O O . ILE A 1 117 ? 6.171 2.219 -1.859 1.00 81.56 117 ILE A O 1
ATOM 896 N N . PRO A 1 118 ? 6.738 4.174 -2.802 1.00 77.81 118 PRO A N 1
ATOM 897 C CA . PRO A 1 118 ? 6.074 4.965 -1.766 1.00 77.81 118 PRO A CA 1
ATOM 898 C C . PRO A 1 118 ? 4.579 4.670 -1.661 1.00 77.81 118 PRO A C 1
ATOM 900 O O . PRO A 1 118 ? 4.049 4.585 -0.558 1.00 77.81 118 PRO A O 1
ATOM 903 N N . VAL A 1 119 ? 3.895 4.458 -2.789 1.00 78.69 119 VAL A N 1
ATOM 904 C CA . VAL A 1 119 ? 2.464 4.123 -2.807 1.00 78.69 119 VAL A CA 1
ATOM 905 C C . VAL A 1 119 ? 2.177 2.791 -2.107 1.00 78.69 119 VAL A C 1
ATOM 907 O O . VAL A 1 119 ? 1.289 2.738 -1.260 1.00 78.69 119 VAL A O 1
ATOM 910 N N . ALA A 1 120 ? 2.975 1.752 -2.364 1.00 77.81 120 ALA A N 1
ATOM 911 C CA . ALA A 1 120 ? 2.881 0.449 -1.698 1.00 77.81 120 ALA A CA 1
ATOM 912 C C . ALA A 1 120 ? 3.010 0.533 -0.167 1.00 77.81 120 ALA A C 1
ATOM 914 O O . ALA A 1 120 ? 2.486 -0.322 0.557 1.00 77.81 120 ALA A O 1
ATOM 915 N N . LEU A 1 121 ? 3.749 1.535 0.314 1.00 76.56 121 LEU A N 1
ATOM 916 C CA . LEU A 1 121 ? 4.099 1.704 1.720 1.00 76.56 121 LEU A CA 1
ATOM 917 C C . LEU A 1 121 ? 3.185 2.681 2.457 1.00 76.56 121 LEU A C 1
ATOM 919 O O . LEU A 1 121 ? 2.887 2.455 3.625 1.00 76.56 121 LEU A O 1
ATOM 923 N N . LEU A 1 122 ? 2.748 3.756 1.807 1.00 77.06 122 LEU A N 1
ATOM 924 C CA . LEU A 1 122 ? 2.098 4.895 2.465 1.00 77.06 122 LEU A CA 1
ATOM 925 C C . LEU A 1 122 ? 0.596 4.973 2.191 1.00 77.06 122 LEU A C 1
ATOM 927 O O . LEU A 1 122 ? -0.125 5.628 2.938 1.00 77.06 122 LEU A O 1
ATOM 931 N N . LEU A 1 123 ? 0.121 4.365 1.102 1.00 76.25 123 LEU A N 1
ATOM 932 C CA . LEU A 1 123 ? -1.202 4.653 0.550 1.00 76.25 123 LEU A CA 1
ATOM 933 C C . LEU A 1 123 ? -2.058 3.383 0.542 1.00 76.25 123 LEU A C 1
ATOM 935 O O . LEU A 1 123 ? -2.110 2.690 -0.473 1.00 76.25 123 LEU A O 1
ATOM 939 N N . PRO A 1 124 ? -2.733 3.069 1.663 1.00 74.50 124 PRO A N 1
ATOM 940 C CA . PRO A 1 124 ? -3.624 1.923 1.731 1.00 74.50 124 PRO A CA 1
ATOM 941 C C . PRO A 1 124 ? -4.828 2.046 0.802 1.00 74.50 124 PRO A C 1
ATOM 943 O O . PRO A 1 124 ? -5.307 3.144 0.510 1.00 74.50 124 PRO A O 1
ATOM 946 N N . ALA A 1 125 ? -5.337 0.882 0.391 1.00 71.00 125 ALA A N 1
ATOM 947 C CA . ALA A 1 125 ? -6.572 0.749 -0.372 1.00 71.00 125 ALA A CA 1
ATOM 948 C C . ALA A 1 125 ? -7.768 1.332 0.387 1.00 71.00 125 ALA A C 1
ATOM 950 O O . ALA A 1 125 ? -8.498 2.142 -0.178 1.00 71.00 125 ALA A O 1
ATOM 951 N N . ASN A 1 126 ? -7.913 0.966 1.669 1.00 73.12 126 ASN A N 1
ATOM 952 C CA . ASN A 1 126 ? -8.830 1.630 2.586 1.00 73.12 126 ASN A CA 1
ATOM 953 C C . ASN A 1 126 ? -8.105 2.064 3.859 1.00 73.12 126 ASN A C 1
ATOM 955 O O . ASN A 1 126 ? -7.375 1.275 4.464 1.00 73.12 126 ASN A O 1
ATOM 959 N N . MET A 1 127 ? -8.347 3.302 4.278 1.00 76.81 127 MET A N 1
ATOM 960 C CA . MET A 1 127 ? -7.945 3.832 5.582 1.00 76.81 127 MET A CA 1
ATOM 961 C C . MET A 1 127 ? -9.162 4.323 6.346 1.00 76.81 127 MET A C 1
ATOM 963 O O . MET A 1 127 ? -10.086 4.869 5.746 1.00 76.81 127 MET A O 1
ATOM 967 N N . CYS A 1 128 ? -9.127 4.171 7.661 1.00 75.00 128 CYS A N 1
ATOM 968 C CA . CYS A 1 128 ? -10.154 4.637 8.571 1.00 75.00 128 CYS A CA 1
ATOM 969 C C . CYS A 1 128 ? -9.523 5.451 9.703 1.00 75.00 128 CYS A C 1
ATOM 971 O O . CYS A 1 128 ? -8.585 4.996 10.361 1.00 75.00 128 CYS A O 1
ATOM 973 N N . ALA A 1 129 ? -10.090 6.632 9.947 1.00 77.44 129 ALA A N 1
ATOM 974 C CA . ALA A 1 129 ? -9.847 7.425 11.146 1.00 77.44 129 ALA A CA 1
ATOM 975 C C . ALA A 1 129 ? -11.043 7.270 12.100 1.00 77.44 129 ALA A C 1
ATOM 977 O O . ALA A 1 129 ? -12.077 7.900 11.859 1.00 77.44 129 ALA A O 1
ATOM 978 N N . PRO A 1 130 ? -10.956 6.423 13.142 1.00 70.75 130 PRO A N 1
ATOM 979 C CA . PRO A 1 130 ? -11.995 6.356 14.157 1.00 70.75 130 PRO A CA 1
ATOM 980 C C . PRO A 1 130 ? -11.937 7.629 15.011 1.00 70.75 130 PRO A C 1
ATOM 982 O O . PRO A 1 130 ? -10.896 7.953 15.582 1.00 70.75 130 PRO A O 1
ATOM 985 N N . SER A 1 131 ? -13.045 8.364 15.095 1.00 71.62 131 SER A N 1
ATOM 986 C CA . SER A 1 131 ? -13.164 9.555 15.942 1.00 71.62 131 SER A CA 1
ATOM 987 C C . SER A 1 131 ? -14.172 9.335 17.068 1.00 71.62 131 SER A C 1
ATOM 989 O O . SER A 1 131 ? -15.065 8.492 16.961 1.00 71.62 131 SER A O 1
ATOM 991 N N . ARG A 1 132 ? -14.027 10.102 18.156 1.00 64.50 132 ARG A N 1
ATOM 992 C CA . ARG A 1 132 ? -14.989 10.089 19.266 1.00 64.50 132 ARG A CA 1
ATOM 993 C C . ARG A 1 132 ? -16.330 10.616 18.758 1.00 64.50 132 ARG A C 1
ATOM 995 O O . ARG A 1 132 ? -16.386 11.747 18.283 1.00 64.50 132 ARG A O 1
ATOM 1002 N N . GLY A 1 133 ? -17.399 9.836 18.899 1.00 52.59 133 GLY A N 1
ATOM 1003 C CA . GLY A 1 133 ? -18.745 10.317 18.584 1.00 52.59 133 GLY A CA 1
ATOM 1004 C C . GLY A 1 133 ? -19.141 10.184 17.112 1.00 52.59 133 GLY A C 1
ATOM 1005 O O . GLY A 1 133 ? -19.630 11.126 16.501 1.00 52.59 133 GLY A O 1
ATOM 1006 N N . LEU A 1 134 ? -19.034 8.964 16.593 1.00 54.62 134 LEU A N 1
ATOM 1007 C CA . LEU A 1 134 ? -19.706 8.483 15.390 1.00 54.62 134 LEU A CA 1
ATOM 1008 C C . LEU A 1 134 ? -19.062 8.731 14.012 1.00 54.62 134 LEU A C 1
ATOM 1010 O O . LEU A 1 134 ? -19.501 8.068 13.089 1.00 54.62 134 LEU A O 1
ATOM 1014 N N . LEU A 1 135 ? -18.051 9.573 13.784 1.00 52.44 135 LEU A N 1
ATOM 1015 C CA . LEU A 1 135 ? -17.583 9.810 12.400 1.00 52.44 135 LEU A CA 1
ATOM 1016 C C . LEU A 1 135 ? -16.395 8.910 12.033 1.00 52.44 135 LEU A C 1
ATOM 1018 O O . LEU A 1 135 ? -15.267 9.145 12.475 1.00 52.44 135 LEU A O 1
ATOM 1022 N N . VAL A 1 136 ? -16.637 7.906 11.185 1.00 62.28 136 VAL A N 1
ATOM 1023 C CA . VAL A 1 136 ? -15.577 7.156 10.499 1.00 62.28 136 VAL A CA 1
ATOM 1024 C C . VAL A 1 136 ? -15.337 7.771 9.135 1.00 62.28 136 VAL A C 1
ATOM 1026 O O . VAL A 1 136 ? -16.178 7.662 8.243 1.00 62.28 136 VAL A O 1
ATOM 1029 N N . ARG A 1 137 ? -14.164 8.379 8.950 1.00 57.78 137 ARG A N 1
ATOM 1030 C CA . ARG A 1 137 ? -13.705 8.783 7.620 1.00 57.78 137 ARG A CA 1
ATOM 1031 C C . ARG A 1 137 ? -13.044 7.588 6.944 1.00 57.78 137 ARG A C 1
ATOM 1033 O O . ARG A 1 137 ? -11.921 7.240 7.309 1.00 57.78 137 ARG A O 1
ATOM 1040 N N . THR A 1 138 ? -13.715 6.980 5.970 1.00 61.81 138 THR A N 1
ATOM 1041 C CA . THR A 1 138 ? -13.131 5.931 5.128 1.00 61.81 138 THR A CA 1
ATOM 1042 C C . THR A 1 138 ? -12.601 6.537 3.839 1.00 61.81 138 THR A C 1
ATOM 1044 O O . THR A 1 138 ? -13.365 7.084 3.045 1.00 61.81 138 THR A O 1
ATOM 1047 N N . GLY A 1 139 ? -11.293 6.447 3.618 1.00 61.28 139 GLY A N 1
ATOM 1048 C CA . GLY A 1 139 ? -10.697 6.752 2.323 1.00 61.28 139 GLY A CA 1
ATOM 1049 C C . GLY A 1 139 ? -10.552 5.468 1.526 1.00 61.28 139 GLY A C 1
ATOM 1050 O O . GLY A 1 139 ? -9.714 4.664 1.920 1.00 61.28 139 GLY A O 1
ATOM 1051 N N . SER A 1 140 ? -11.322 5.278 0.453 1.00 57.72 140 SER A N 1
ATOM 1052 C CA . SER A 1 140 ? -11.173 4.144 -0.465 1.00 57.72 140 SER A CA 1
ATOM 1053 C C . SER A 1 140 ? -10.479 4.587 -1.749 1.00 57.72 140 SER A C 1
ATOM 1055 O O . SER A 1 140 ? -10.616 5.728 -2.200 1.00 57.72 140 SER A O 1
ATOM 1057 N N . ARG A 1 141 ? -9.674 3.705 -2.332 1.00 62.91 141 ARG A N 1
ATOM 1058 C CA . ARG A 1 141 ? -9.007 3.946 -3.612 1.00 62.91 141 ARG A CA 1
ATOM 1059 C C . ARG A 1 141 ? -9.266 2.786 -4.545 1.00 62.91 141 ARG A C 1
ATOM 1061 O O . ARG A 1 141 ? -9.298 1.638 -4.111 1.00 62.91 141 ARG A O 1
ATOM 1068 N N . SER A 1 142 ? -9.422 3.081 -5.832 1.00 57.44 142 SER A N 1
ATOM 1069 C CA . SER A 1 142 ? -9.499 2.016 -6.827 1.00 57.44 142 SER A CA 1
ATOM 1070 C C . SER A 1 142 ? -8.142 1.351 -6.931 1.00 57.44 142 SER A C 1
ATOM 1072 O O . SER A 1 142 ? -7.118 1.995 -7.179 1.00 57.44 142 SER A O 1
ATOM 1074 N N . VAL A 1 143 ? -8.164 0.045 -6.739 1.00 57.91 143 VAL A N 1
ATOM 1075 C CA . VAL A 1 143 ? -6.977 -0.776 -6.760 1.00 57.91 143 VAL A CA 1
ATOM 1076 C C . VAL A 1 143 ? -7.060 -1.699 -7.975 1.00 57.91 143 VAL A C 1
ATOM 1078 O O . VAL A 1 143 ? -8.071 -2.388 -8.137 1.00 57.91 143 VAL A O 1
ATOM 1081 N N . PRO A 1 144 ? -6.034 -1.771 -8.841 1.00 55.34 144 PRO A N 1
ATOM 1082 C CA . PRO A 1 144 ? -5.840 -2.947 -9.679 1.00 55.34 144 PRO A CA 1
ATOM 1083 C C . PRO A 1 144 ? -5.746 -4.191 -8.776 1.00 55.34 144 PRO A C 1
ATOM 1085 O O . PRO A 1 144 ? -5.602 -4.076 -7.568 1.00 55.34 144 PRO A O 1
ATOM 1088 N N . ARG A 1 145 ? -5.776 -5.406 -9.328 1.00 57.41 145 ARG A N 1
ATOM 1089 C CA . ARG A 1 145 ? -5.681 -6.674 -8.556 1.00 57.41 145 ARG A CA 1
ATOM 1090 C C . ARG A 1 145 ? -4.564 -6.750 -7.490 1.00 57.41 145 ARG A C 1
ATOM 1092 O O . ARG A 1 145 ? -4.592 -7.641 -6.653 1.00 57.41 145 ARG A O 1
ATOM 1099 N N . THR A 1 146 ? -3.583 -5.860 -7.545 1.00 56.50 146 THR A N 1
ATOM 1100 C CA . THR A 1 146 ? -2.528 -5.632 -6.556 1.00 56.50 146 THR A CA 1
ATOM 1101 C C . THR A 1 146 ? -2.877 -4.375 -5.758 1.00 56.50 146 THR A C 1
ATOM 1103 O O . THR A 1 146 ? -3.004 -3.359 -6.427 1.00 56.50 146 THR A O 1
ATOM 1106 N N . ASP A 1 147 ? -2.962 -4.413 -4.413 1.00 63.22 147 ASP A N 1
ATOM 1107 C CA . ASP A 1 147 ? -3.292 -3.333 -3.424 1.00 63.22 147 ASP A CA 1
ATOM 1108 C C . ASP A 1 147 ? -2.654 -1.920 -3.613 1.00 63.22 147 ASP A C 1
ATOM 1110 O O . ASP A 1 147 ? -2.758 -1.058 -2.747 1.00 63.22 147 ASP A O 1
ATOM 1114 N N . LEU A 1 148 ? -2.006 -1.650 -4.740 1.00 65.50 148 LEU A N 1
ATOM 1115 C CA . LEU A 1 148 ? -1.472 -0.385 -5.222 1.00 65.50 148 LEU A CA 1
ATOM 1116 C C . LEU A 1 148 ? -2.573 0.515 -5.798 1.00 65.50 148 LEU A C 1
ATOM 1118 O O . LEU A 1 148 ? -3.037 0.281 -6.914 1.00 65.50 148 LEU A O 1
ATOM 1122 N N . PRO A 1 149 ? -2.981 1.579 -5.100 1.00 63.78 149 PRO A N 1
ATOM 1123 C CA . PRO A 1 149 ? -4.016 2.459 -5.609 1.00 63.78 149 PRO A CA 1
ATOM 1124 C C . PRO A 1 149 ? -3.587 3.228 -6.862 1.00 63.78 149 PRO A C 1
ATOM 1126 O O . PRO A 1 149 ? -2.444 3.678 -6.983 1.00 63.78 149 PRO A O 1
ATOM 1129 N N . LEU A 1 150 ? -4.546 3.462 -7.760 1.00 66.50 150 LEU A N 1
ATOM 1130 C CA . LEU A 1 150 ? -4.368 4.387 -8.876 1.00 66.50 150 LEU A CA 1
ATOM 1131 C C . LEU A 1 150 ? -4.390 5.844 -8.382 1.00 66.50 150 LEU A C 1
ATOM 1133 O O . LEU A 1 150 ? -5.204 6.184 -7.509 1.00 66.50 150 LEU A O 1
ATOM 1137 N N . PRO A 1 151 ? -3.557 6.733 -8.956 1.00 55.78 151 PRO A N 1
ATOM 1138 C CA . PRO A 1 151 ? -3.654 8.158 -8.674 1.00 55.78 151 PRO A CA 1
ATOM 1139 C C . PRO A 1 151 ? -5.063 8.670 -9.010 1.00 55.78 151 PRO A C 1
ATOM 1141 O O . PRO A 1 151 ? -5.680 8.227 -9.974 1.00 55.78 151 PRO A O 1
ATOM 1144 N N . PHE A 1 152 ? -5.565 9.608 -8.201 1.00 63.25 152 PHE A N 1
ATOM 1145 C CA . PHE A 1 152 ? -6.842 10.313 -8.410 1.00 63.25 152 PHE A CA 1
ATOM 1146 C C . PHE A 1 152 ? -8.129 9.482 -8.268 1.00 63.25 152 PHE A C 1
ATOM 1148 O O . PHE A 1 152 ? -9.206 9.973 -8.584 1.00 63.25 152 PHE A O 1
ATOM 1155 N N . THR A 1 153 ? -8.056 8.260 -7.734 1.00 64.50 153 THR A N 1
ATOM 1156 C CA . THR A 1 153 ? -9.244 7.410 -7.500 1.00 64.50 153 THR A CA 1
ATOM 1157 C C . THR A 1 153 ? -9.736 7.428 -6.051 1.00 64.50 153 THR A C 1
ATOM 1159 O O . THR A 1 153 ? -10.407 6.498 -5.609 1.00 64.50 153 THR A O 1
ATOM 1162 N N . SER A 1 154 ? -9.366 8.458 -5.285 1.00 65.44 154 SER A N 1
ATOM 1163 C CA . SER A 1 154 ? -9.713 8.550 -3.870 1.00 65.44 154 SER A CA 1
ATOM 1164 C C . SER A 1 154 ? -11.162 8.974 -3.680 1.00 65.44 154 SER A C 1
ATOM 1166 O O . SER A 1 154 ? -11.521 10.101 -4.023 1.00 65.44 154 SER A O 1
ATOM 1168 N N . HIS A 1 155 ? -11.949 8.113 -3.048 1.00 67.69 155 HIS A N 1
ATOM 1169 C CA . HIS A 1 155 ? -13.233 8.475 -2.472 1.00 67.69 155 HIS A CA 1
ATOM 1170 C C . HIS A 1 155 ? -13.067 8.644 -0.964 1.00 67.69 155 HIS A C 1
ATOM 1172 O O . HIS A 1 155 ? -12.348 7.880 -0.321 1.00 67.69 155 HIS A O 1
ATOM 1178 N N . THR A 1 156 ? -13.683 9.676 -0.395 1.00 71.19 156 THR A N 1
ATOM 1179 C CA . THR A 1 156 ? -13.765 9.838 1.057 1.00 71.19 156 THR A CA 1
ATOM 1180 C C . THR A 1 156 ? -15.227 9.794 1.439 1.00 71.19 156 THR A C 1
ATOM 1182 O O . THR A 1 156 ? -15.970 10.700 1.077 1.00 71.19 156 THR A O 1
ATOM 1185 N N . ASP A 1 157 ? -15.596 8.781 2.207 1.00 67.88 157 ASP A N 1
ATOM 1186 C CA . ASP A 1 157 ? -16.906 8.695 2.837 1.00 67.88 157 ASP A CA 1
ATOM 1187 C C . ASP A 1 157 ? -16.787 8.976 4.328 1.00 67.88 157 ASP A C 1
ATOM 1189 O O . ASP A 1 157 ? -15.778 8.652 4.962 1.00 67.88 157 ASP A O 1
ATOM 1193 N N . THR A 1 158 ? -17.834 9.580 4.881 1.00 70.38 158 THR A N 1
ATOM 1194 C CA . THR A 1 158 ? -17.977 9.786 6.318 1.00 70.38 158 THR A CA 1
ATOM 1195 C C . THR A 1 158 ? -19.207 9.023 6.773 1.00 70.38 158 THR A C 1
ATOM 1197 O O . THR A 1 158 ? -20.316 9.325 6.336 1.00 70.38 158 THR A O 1
ATOM 1200 N N . ILE A 1 159 ? -19.011 8.021 7.624 1.00 69.31 159 ILE A N 1
ATOM 1201 C CA . ILE A 1 159 ? -20.083 7.138 8.090 1.00 69.31 159 ILE A CA 1
ATOM 1202 C C . ILE A 1 159 ? -20.324 7.398 9.568 1.00 69.31 159 ILE A C 1
ATOM 1204 O O . ILE A 1 159 ? -19.364 7.481 10.333 1.00 69.31 159 ILE A O 1
ATOM 1208 N N . LEU A 1 160 ? -21.601 7.514 9.934 1.00 65.69 160 LEU A N 1
ATOM 1209 C CA . LEU A 1 160 ? -22.068 7.671 11.304 1.00 65.69 160 LEU A CA 1
ATOM 1210 C C . LEU A 1 160 ? -22.170 6.280 11.968 1.00 65.69 160 LEU A C 1
ATOM 1212 O O . LEU A 1 160 ? -22.944 5.444 11.510 1.00 65.69 160 LEU A O 1
ATOM 1216 N N . LEU A 1 161 ? -21.375 6.016 13.004 1.00 63.34 161 LEU A N 1
ATOM 1217 C CA . LEU A 1 161 ? -21.280 4.724 13.691 1.00 63.34 161 LEU A CA 1
ATOM 1218 C C . LEU A 1 161 ? -22.195 4.616 14.913 1.00 63.34 161 LEU A C 1
ATOM 1220 O O . LEU A 1 161 ? -22.098 5.432 15.824 1.00 63.34 161 LEU A O 1
ATOM 1224 N N . GLY A 1 162 ? -22.971 3.535 14.995 1.00 59.50 162 GLY A N 1
ATOM 1225 C CA . GLY A 1 162 ? -23.558 3.058 16.250 1.00 59.50 162 GLY A CA 1
ATOM 1226 C C . GLY A 1 162 ? -22.668 2.024 16.971 1.00 59.50 162 GLY A C 1
ATOM 1227 O O . GLY A 1 162 ? -21.900 1.317 16.313 1.00 59.50 162 GLY A O 1
ATOM 1228 N N . PRO A 1 163 ? -22.788 1.872 18.305 1.00 57.16 163 PRO A N 1
ATOM 1229 C CA . PRO A 1 163 ? -21.999 0.936 19.121 1.00 57.16 163 PRO A CA 1
ATOM 1230 C C . PRO A 1 163 ? -22.081 -0.534 18.672 1.00 57.16 163 PRO A C 1
ATOM 1232 O O . PRO A 1 163 ? -21.116 -1.282 18.831 1.00 57.16 163 PRO A O 1
ATOM 1235 N N . GLU A 1 164 ? -23.206 -0.950 18.089 1.00 62.00 164 GLU A N 1
ATOM 1236 C CA . GLU A 1 164 ? -23.483 -2.351 17.731 1.00 62.00 164 GLU A CA 1
ATOM 1237 C C . GLU A 1 164 ? -23.054 -2.737 16.305 1.00 62.00 164 GLU A C 1
ATOM 1239 O O . GLU A 1 164 ? -23.206 -3.880 15.881 1.00 62.00 164 GLU A O 1
ATOM 1244 N N . GLN A 1 165 ? -22.481 -1.799 15.549 1.00 70.88 165 GLN A N 1
ATOM 1245 C CA . GLN A 1 165 ? -22.224 -1.967 14.115 1.00 70.88 165 GLN A CA 1
ATOM 1246 C C . GLN A 1 165 ? -20.835 -2.546 13.784 1.00 70.88 165 GLN A C 1
ATOM 1248 O O . GLN A 1 165 ? -20.481 -2.666 12.611 1.00 70.88 165 GLN A O 1
ATOM 1253 N N . LEU A 1 166 ? -20.034 -2.923 14.789 1.00 74.69 166 LEU A N 1
ATOM 1254 C CA . LEU A 1 166 ? -18.713 -3.537 14.602 1.00 74.69 166 LEU A CA 1
ATOM 1255 C C . LEU A 1 166 ? -18.798 -5.067 14.596 1.00 74.69 166 LEU A C 1
ATOM 1257 O O . LEU A 1 166 ? -18.986 -5.694 15.641 1.00 74.69 166 LEU A O 1
ATOM 1261 N N . ALA A 1 167 ? -18.556 -5.671 13.435 1.00 77.44 167 ALA A N 1
ATOM 1262 C CA . ALA A 1 167 ? -18.460 -7.115 13.271 1.00 77.44 167 ALA A CA 1
ATOM 1263 C C . ALA A 1 167 ? -16.997 -7.556 13.111 1.00 77.44 167 ALA A C 1
ATOM 1265 O O . ALA A 1 167 ? -16.236 -6.996 12.318 1.00 77.44 167 ALA A O 1
ATOM 1266 N N . LEU A 1 168 ? -16.610 -8.603 13.843 1.00 79.31 168 LEU A N 1
ATOM 1267 C CA . LEU A 1 168 ? -15.338 -9.295 13.656 1.00 79.31 168 LEU A CA 1
ATOM 1268 C C . LEU A 1 168 ? -15.589 -10.558 12.831 1.00 79.31 168 LEU A C 1
ATOM 1270 O O . LEU A 1 168 ? -16.416 -11.391 13.196 1.00 79.31 168 LEU A O 1
ATOM 1274 N N . SER A 1 169 ? -14.856 -10.718 11.738 1.00 82.25 169 SER A N 1
ATOM 1275 C CA . SER A 1 169 ? -14.901 -11.924 10.910 1.00 82.25 169 SER A CA 1
ATOM 1276 C C . SER A 1 169 ? -13.493 -12.384 10.544 1.00 82.25 169 SER A C 1
ATOM 1278 O O . SER A 1 169 ? -12.520 -11.643 10.698 1.00 82.25 169 SER A O 1
ATOM 1280 N N . ARG A 1 170 ? -13.363 -13.625 10.070 1.00 80.12 170 ARG A N 1
ATOM 1281 C CA . ARG A 1 170 ? -12.109 -14.145 9.519 1.00 80.12 170 ARG A CA 1
ATOM 1282 C C . ARG A 1 170 ? -12.303 -14.391 8.029 1.00 80.12 170 ARG A C 1
ATOM 1284 O O . ARG A 1 170 ? -13.224 -15.103 7.642 1.00 80.12 170 ARG A O 1
ATOM 1291 N N . GLY A 1 171 ? -11.444 -13.803 7.201 1.00 76.19 171 GLY A N 1
ATOM 1292 C CA . GLY A 1 171 ? -11.534 -13.902 5.745 1.00 76.19 171 GLY A CA 1
ATOM 1293 C C . GLY A 1 171 ? -10.156 -13.798 5.101 1.00 76.19 171 GLY A C 1
ATOM 1294 O O . GLY A 1 171 ? -9.352 -12.957 5.498 1.00 76.19 171 GLY A O 1
ATOM 1295 N N . ASN A 1 172 ? -9.878 -14.658 4.116 1.00 72.81 172 ASN A N 1
ATOM 1296 C CA . ASN A 1 172 ? -8.593 -14.726 3.402 1.00 72.81 172 ASN A CA 1
ATOM 1297 C C . ASN A 1 172 ? -7.371 -14.864 4.334 1.00 72.81 172 ASN A C 1
ATOM 1299 O O . ASN A 1 172 ? -6.330 -14.266 4.101 1.00 72.81 172 ASN A O 1
ATOM 1303 N N . GLY A 1 173 ? -7.509 -15.616 5.432 1.00 75.12 173 GLY A N 1
ATOM 1304 C CA . GLY A 1 173 ? -6.432 -15.822 6.409 1.00 75.12 173 GLY A CA 1
ATOM 1305 C C . GLY A 1 173 ? -6.203 -14.666 7.392 1.00 75.12 173 GLY A C 1
ATOM 1306 O O . GLY A 1 173 ? -5.533 -14.881 8.399 1.00 75.12 173 GLY A O 1
ATOM 1307 N N . ALA A 1 174 ? -6.813 -13.498 7.174 1.00 80.25 174 ALA A N 1
ATOM 1308 C CA . ALA A 1 174 ? -6.747 -12.343 8.066 1.00 80.25 174 ALA A CA 1
ATOM 1309 C C . ALA A 1 174 ? -7.989 -12.227 8.963 1.00 80.25 174 ALA A C 1
ATOM 1311 O O . ALA A 1 174 ? -9.106 -12.605 8.587 1.00 80.25 174 ALA A O 1
ATOM 1312 N N . TRP A 1 175 ? -7.804 -11.635 10.138 1.00 82.94 175 TRP A N 1
ATOM 1313 C CA . TRP A 1 175 ? -8.891 -11.046 10.909 1.00 82.94 175 TRP A CA 1
ATOM 1314 C C . TRP A 1 175 ? -9.377 -9.778 10.219 1.00 82.94 175 TRP A C 1
ATOM 1316 O O . TRP A 1 175 ? -8.574 -8.974 9.752 1.00 82.94 175 TRP A O 1
ATOM 1326 N N . GLN A 1 176 ? -10.688 -9.599 10.145 1.00 84.50 176 GLN A N 1
ATOM 1327 C CA . GLN A 1 176 ? -11.332 -8.486 9.465 1.00 84.50 176 GLN A CA 1
ATOM 1328 C C . GLN A 1 176 ? -12.306 -7.807 10.422 1.00 84.50 176 GLN A C 1
ATOM 1330 O O . GLN A 1 176 ? -13.218 -8.444 10.950 1.00 84.50 176 GLN A O 1
ATOM 1335 N N . VAL A 1 177 ? -12.113 -6.507 10.619 1.00 81.06 177 VAL A N 1
ATOM 1336 C CA . VAL A 1 177 ? -13.041 -5.638 11.340 1.00 81.06 177 VAL A CA 1
ATOM 1337 C C . VAL A 1 177 ? -13.896 -4.939 10.297 1.00 81.06 177 VAL A C 1
ATOM 1339 O O . VAL A 1 177 ? -13.396 -4.151 9.486 1.00 81.06 177 VAL A O 1
ATOM 1342 N N . ARG A 1 178 ? -15.183 -5.265 10.297 1.00 81.50 178 ARG A N 1
ATOM 1343 C CA . ARG A 1 178 ? -16.158 -4.738 9.350 1.00 81.50 178 ARG A CA 1
ATOM 1344 C C . ARG A 1 178 ? -17.180 -3.872 10.071 1.00 81.50 178 ARG A C 1
ATOM 1346 O O . ARG A 1 178 ? -17.594 -4.171 11.188 1.00 81.50 178 ARG A O 1
ATOM 1353 N N . LEU A 1 179 ? -17.567 -2.797 9.403 1.00 75.94 179 LEU A N 1
ATOM 1354 C CA . LEU A 1 179 ? -18.678 -1.938 9.764 1.00 75.94 179 LEU A CA 1
ATOM 1355 C C . LEU A 1 179 ? -19.920 -2.478 9.081 1.00 75.94 179 LEU A C 1
ATOM 1357 O O . LEU A 1 179 ? -19.909 -2.630 7.861 1.00 75.94 179 LEU A O 1
ATOM 1361 N N . ARG A 1 180 ? -20.982 -2.730 9.833 1.00 73.19 180 ARG A N 1
ATOM 1362 C CA . ARG A 1 180 ? -22.281 -3.092 9.278 1.00 73.19 180 ARG A CA 1
ATOM 1363 C C . ARG A 1 180 ? -23.250 -1.935 9.487 1.00 73.19 180 ARG A C 1
ATOM 1365 O O . ARG A 1 180 ? -23.696 -1.693 10.599 1.00 73.19 180 ARG A O 1
ATOM 1372 N N . SER A 1 181 ? -23.546 -1.220 8.411 1.00 69.19 181 SER A N 1
ATOM 1373 C CA . SER A 1 181 ? -24.682 -0.304 8.319 1.00 69.19 181 SER A CA 1
ATOM 1374 C C . SER A 1 181 ? -25.850 -1.044 7.657 1.00 69.19 181 SER A C 1
ATOM 1376 O O . SER A 1 181 ? -25.614 -2.032 6.958 1.00 69.19 181 SER A O 1
ATOM 1378 N N . ASP A 1 182 ? -27.087 -0.589 7.871 1.00 68.69 182 ASP A N 1
ATOM 1379 C CA . ASP A 1 182 ? -28.312 -1.280 7.431 1.00 68.69 182 ASP A CA 1
ATOM 1380 C C . ASP A 1 182 ? -28.292 -1.673 5.940 1.00 68.69 182 ASP A C 1
ATOM 1382 O O . ASP A 1 182 ? -28.784 -2.741 5.586 1.00 68.69 182 ASP A O 1
ATOM 1386 N N . ASP A 1 183 ? -27.614 -0.886 5.096 1.00 65.62 183 ASP A N 1
ATOM 1387 C CA . ASP A 1 183 ? -27.491 -1.136 3.653 1.00 65.62 183 ASP A CA 1
ATOM 1388 C C . ASP A 1 183 ? -26.100 -1.596 3.180 1.00 65.62 183 ASP A C 1
ATOM 1390 O O . ASP A 1 183 ? -25.934 -1.939 2.005 1.00 65.62 183 ASP A O 1
ATOM 1394 N N . ARG A 1 184 ? -25.057 -1.564 4.028 1.00 70.56 184 ARG A N 1
ATOM 1395 C CA . ARG A 1 184 ? -23.667 -1.802 3.582 1.00 70.56 184 ARG A CA 1
ATOM 1396 C C . ARG A 1 184 ? -22.776 -2.417 4.650 1.00 70.56 184 ARG A C 1
ATOM 1398 O O . ARG A 1 184 ? -22.734 -1.962 5.789 1.00 70.56 184 ARG A O 1
ATOM 1405 N N . GLU A 1 185 ? -21.964 -3.382 4.229 1.00 75.56 185 GLU A N 1
ATOM 1406 C CA . GLU A 1 185 ? -20.837 -3.883 5.011 1.00 75.56 185 GLU A CA 1
ATOM 1407 C C . GLU A 1 185 ? -19.525 -3.306 4.457 1.00 75.56 185 GLU A C 1
ATOM 1409 O O . GLU A 1 185 ? -19.241 -3.423 3.264 1.00 75.56 185 GLU A O 1
ATOM 1414 N N . ILE A 1 186 ? -18.730 -2.657 5.308 1.00 75.38 186 ILE A N 1
ATOM 1415 C CA . ILE A 1 186 ? -17.511 -1.945 4.909 1.00 75.38 186 ILE A CA 1
ATOM 1416 C C . ILE A 1 186 ? -16.336 -2.483 5.714 1.00 75.38 186 ILE A C 1
ATOM 1418 O O . ILE A 1 186 ? -16.344 -2.465 6.941 1.00 75.38 186 ILE A O 1
ATOM 1422 N N . LEU A 1 187 ? -15.296 -2.957 5.031 1.00 77.50 187 LEU A N 1
ATOM 1423 C CA . LEU A 1 187 ? -14.065 -3.390 5.683 1.00 77.50 187 LEU A CA 1
ATOM 1424 C C . LEU A 1 187 ? -13.290 -2.168 6.187 1.00 77.50 187 LEU A C 1
ATOM 1426 O O . LEU A 1 187 ? -12.776 -1.384 5.393 1.00 77.50 187 LEU A O 1
ATOM 1430 N N . ILE A 1 188 ? -13.197 -2.025 7.508 1.00 76.50 188 ILE A N 1
ATOM 1431 C CA . ILE A 1 188 ? -12.525 -0.893 8.158 1.00 76.50 188 ILE A CA 1
ATOM 1432 C C . ILE A 1 188 ? -11.040 -1.197 8.355 1.00 76.50 188 ILE A C 1
ATOM 1434 O O . ILE A 1 188 ? -10.174 -0.354 8.129 1.00 76.50 188 ILE A O 1
ATOM 1438 N N . ALA A 1 189 ? -10.753 -2.420 8.798 1.00 78.06 189 ALA A N 1
ATOM 1439 C CA . ALA A 1 189 ? -9.414 -2.865 9.130 1.00 78.06 189 ALA A CA 1
ATOM 1440 C C . ALA A 1 189 ? -9.272 -4.367 8.895 1.00 78.06 189 ALA A C 1
ATOM 1442 O O . ALA A 1 189 ? -10.225 -5.134 9.038 1.00 78.06 189 ALA A O 1
ATOM 1443 N N . SER A 1 190 ? -8.059 -4.795 8.575 1.00 81.81 190 SER A N 1
ATOM 1444 C CA . SER A 1 190 ? -7.688 -6.209 8.591 1.00 81.81 190 SER A CA 1
ATOM 1445 C C . SER A 1 190 ? -6.394 -6.399 9.373 1.00 81.81 190 SER A C 1
ATOM 1447 O O . SER A 1 190 ? -5.669 -5.435 9.603 1.00 81.81 190 SER A O 1
ATOM 1449 N N . SER A 1 191 ? -6.1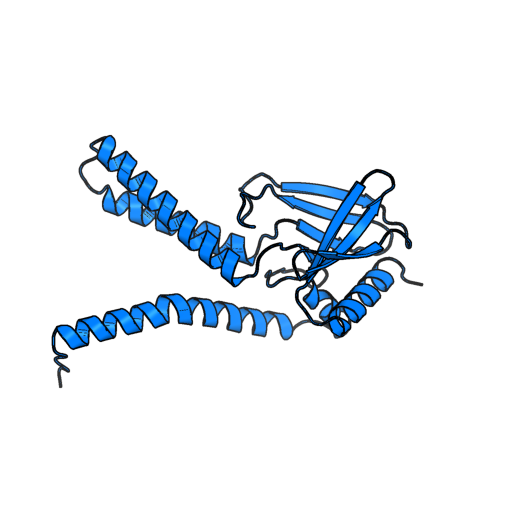11 -7.612 9.830 1.00 82.12 191 SER A N 1
ATOM 1450 C CA . SER A 1 191 ? -4.820 -7.947 10.422 1.00 82.12 191 SER A CA 1
ATOM 1451 C C . SER A 1 191 ? -4.510 -9.429 10.276 1.00 82.12 191 SER A C 1
ATOM 1453 O O . SER A 1 191 ? -5.383 -10.276 10.464 1.00 82.12 191 SER A O 1
ATOM 1455 N N . TYR A 1 192 ? -3.251 -9.739 9.984 1.00 77.25 192 TYR A N 1
ATOM 1456 C CA . TYR A 1 192 ? -2.711 -11.102 9.990 1.00 77.25 192 TYR A CA 1
ATOM 1457 C C . TYR A 1 192 ? -2.077 -11.486 11.340 1.00 77.25 192 TYR A C 1
ATOM 1459 O O . TYR A 1 192 ? -1.479 -12.552 11.449 1.00 77.25 192 TYR A O 1
ATOM 1467 N N . ALA A 1 193 ? -2.177 -10.622 12.355 1.00 78.88 193 ALA A N 1
ATOM 1468 C CA . ALA A 1 193 ? -1.608 -10.866 13.676 1.00 78.88 193 ALA A CA 1
ATOM 1469 C C . ALA A 1 193 ? -2.388 -11.918 14.484 1.00 78.88 193 ALA A C 1
ATOM 1471 O O . ALA A 1 193 ? -3.508 -12.311 14.138 1.00 78.88 193 ALA A O 1
ATOM 1472 N N . ASP A 1 194 ? -1.797 -12.327 15.609 1.00 80.56 194 ASP A N 1
ATOM 1473 C CA . ASP A 1 194 ? -2.404 -13.258 16.556 1.00 80.56 194 ASP A CA 1
ATOM 1474 C C . ASP A 1 194 ? -3.749 -12.765 17.098 1.00 80.56 194 ASP A C 1
ATOM 1476 O O . ASP A 1 194 ? -3.971 -11.573 17.330 1.00 80.56 194 ASP A O 1
ATOM 1480 N N . SER A 1 195 ? -4.646 -13.715 17.373 1.00 79.94 195 SER A N 1
ATOM 1481 C CA . SER A 1 195 ? -6.015 -13.439 17.823 1.00 79.94 195 SER A CA 1
ATOM 1482 C C . SER A 1 195 ? -6.078 -12.593 19.097 1.00 79.94 195 SER A C 1
ATOM 1484 O O . SER A 1 195 ? -6.973 -11.763 19.225 1.00 79.94 195 SER A O 1
ATOM 1486 N N . ALA A 1 196 ? -5.126 -12.762 20.020 1.00 81.31 196 ALA A N 1
ATOM 1487 C CA . ALA A 1 196 ? -5.064 -11.989 21.259 1.00 81.31 196 ALA A CA 1
ATOM 1488 C C . ALA A 1 196 ? -4.753 -10.503 21.007 1.00 81.31 196 ALA A C 1
ATOM 1490 O O . ALA A 1 196 ? -5.379 -9.626 21.604 1.00 81.31 196 ALA A O 1
ATOM 1491 N N . LEU A 1 197 ? -3.828 -10.215 20.085 1.00 80.06 197 LEU A N 1
ATOM 1492 C CA . LEU A 1 197 ? -3.472 -8.847 19.699 1.00 80.06 197 LEU A CA 1
ATOM 1493 C C . LEU A 1 197 ? -4.621 -8.172 18.948 1.00 80.06 197 LEU A C 1
ATOM 1495 O O . LEU A 1 197 ? -4.938 -7.012 19.207 1.00 80.06 197 LEU A O 1
ATOM 1499 N N . VAL A 1 198 ? -5.283 -8.919 18.063 1.00 81.69 198 VAL A N 1
ATOM 1500 C CA . VAL A 1 198 ? -6.461 -8.437 17.336 1.00 81.69 198 VAL A CA 1
ATOM 1501 C C . VAL A 1 198 ? -7.612 -8.128 18.291 1.00 81.69 198 VAL A C 1
ATOM 1503 O O . VAL A 1 198 ? -8.215 -7.065 18.170 1.00 81.69 198 VAL A O 1
ATOM 1506 N N . ALA A 1 199 ? -7.897 -9.005 19.258 1.00 81.12 199 ALA A N 1
ATOM 1507 C CA . ALA A 1 199 ? -8.939 -8.771 20.256 1.00 81.12 199 ALA A CA 1
ATOM 1508 C C . ALA A 1 199 ? -8.667 -7.492 21.064 1.00 81.12 199 ALA A C 1
ATOM 1510 O O . ALA A 1 199 ? -9.536 -6.627 21.151 1.00 81.12 199 ALA A O 1
ATOM 1511 N N . ALA A 1 200 ? -7.433 -7.313 21.550 1.00 81.62 200 ALA A N 1
ATOM 1512 C CA . ALA A 1 200 ? -7.034 -6.109 22.278 1.00 81.62 200 ALA A CA 1
ATOM 1513 C C . ALA A 1 200 ? -7.157 -4.828 21.430 1.00 81.62 200 ALA A C 1
ATOM 1515 O O . ALA A 1 200 ? -7.532 -3.774 21.948 1.00 81.62 200 ALA A O 1
ATOM 1516 N N . GLY A 1 201 ? -6.856 -4.910 20.130 1.00 80.75 201 GLY A N 1
ATOM 1517 C CA . GLY A 1 201 ? -7.053 -3.809 19.191 1.00 80.75 201 GLY A CA 1
ATOM 1518 C C . GLY A 1 201 ? -8.532 -3.497 18.935 1.00 80.75 201 GLY A C 1
ATOM 1519 O O . GLY A 1 201 ? -8.904 -2.327 18.863 1.00 80.75 201 GLY A O 1
ATOM 1520 N N . VAL A 1 202 ? -9.389 -4.516 18.812 1.00 81.94 202 VAL A N 1
ATOM 1521 C CA . VAL A 1 202 ? -10.842 -4.333 18.637 1.00 81.94 202 VAL A CA 1
ATOM 1522 C C . VAL A 1 202 ? -11.482 -3.731 19.880 1.00 81.94 202 VAL A C 1
ATOM 1524 O O . VAL A 1 202 ? -12.300 -2.821 19.756 1.00 81.94 202 VAL A O 1
ATOM 1527 N N . ASP A 1 203 ? -11.080 -4.169 21.069 1.00 82.38 203 ASP A N 1
ATOM 1528 C CA . ASP A 1 203 ? -11.549 -3.568 22.317 1.00 82.38 203 ASP A CA 1
ATOM 1529 C C . ASP A 1 203 ? -11.140 -2.094 22.413 1.00 82.38 203 ASP A C 1
ATOM 1531 O O . ASP A 1 203 ? -11.938 -1.253 22.826 1.00 82.38 203 ASP A O 1
ATOM 1535 N N . GLN A 1 204 ? -9.934 -1.748 21.954 1.00 81.56 204 GLN A N 1
ATOM 1536 C CA . GLN A 1 204 ? -9.506 -0.353 21.875 1.00 81.56 204 GLN A CA 1
ATOM 1537 C C . GLN A 1 204 ? -10.334 0.452 20.861 1.00 81.56 204 GLN A C 1
ATOM 1539 O O . GLN A 1 204 ? -10.746 1.570 21.171 1.00 81.56 204 GLN A O 1
ATOM 1544 N N . LEU A 1 205 ? -10.621 -0.105 19.678 1.00 77.88 205 LEU A N 1
ATOM 1545 C CA . LEU A 1 205 ? -11.517 0.522 18.696 1.00 77.88 205 LEU A CA 1
ATOM 1546 C C . LEU A 1 205 ? -12.897 0.793 19.304 1.00 77.88 205 LEU A C 1
ATOM 1548 O O . LEU A 1 205 ? -13.414 1.902 19.174 1.00 77.88 205 LEU A O 1
ATOM 1552 N N . ARG A 1 206 ? -13.462 -0.183 20.025 1.00 78.31 206 ARG A N 1
ATOM 1553 C CA . ARG A 1 206 ? -14.750 -0.037 20.719 1.00 78.31 206 ARG A CA 1
ATOM 1554 C C . ARG A 1 206 ? -14.726 1.086 21.750 1.00 78.31 206 ARG A C 1
ATOM 1556 O O . ARG A 1 206 ? -15.658 1.878 21.762 1.00 78.31 206 ARG A O 1
ATOM 1563 N N . ARG A 1 207 ? -13.663 1.205 22.551 1.00 79.12 207 ARG A N 1
ATOM 1564 C CA . ARG A 1 207 ? -13.506 2.296 23.537 1.00 79.12 207 ARG A CA 1
ATOM 1565 C C . ARG A 1 207 ? -13.363 3.675 22.898 1.00 79.12 207 ARG A C 1
ATOM 1567 O O . ARG A 1 207 ? -13.810 4.664 23.463 1.00 79.12 207 ARG A O 1
ATOM 1574 N N . ILE A 1 208 ? -12.720 3.765 21.733 1.00 76.56 208 ILE A N 1
ATOM 1575 C CA . ILE A 1 208 ? -12.589 5.039 21.008 1.00 76.56 208 ILE A CA 1
ATOM 1576 C C . ILE A 1 208 ? -13.942 5.479 20.444 1.00 76.56 208 ILE A C 1
ATOM 1578 O O . ILE A 1 208 ? -14.259 6.668 20.469 1.00 76.56 208 ILE A O 1
ATOM 1582 N N . ILE A 1 209 ? -14.724 4.519 19.948 1.00 71.69 209 ILE A N 1
ATOM 1583 C CA . ILE A 1 209 ? -16.047 4.761 19.364 1.00 71.69 209 ILE A CA 1
ATOM 1584 C C . ILE A 1 209 ? -17.085 5.050 20.461 1.00 71.69 209 ILE A C 1
ATOM 1586 O O . ILE A 1 209 ? -17.865 5.986 20.305 1.00 71.69 209 ILE A O 1
ATOM 1590 N N . ASN A 1 210 ? -17.028 4.322 21.583 1.00 71.62 210 ASN A N 1
ATOM 1591 C CA . ASN A 1 210 ? -17.875 4.488 22.767 1.00 71.62 210 ASN A CA 1
ATOM 1592 C C . ASN A 1 210 ? -17.026 4.830 24.001 1.00 71.62 210 ASN A C 1
ATOM 1594 O O . ASN A 1 210 ? -16.690 3.937 24.786 1.00 71.62 210 ASN A O 1
ATOM 1598 N N . PRO A 1 211 ? -16.644 6.102 24.175 1.00 65.25 211 PRO A N 1
ATOM 1599 C CA . PRO A 1 211 ? -16.077 6.554 25.432 1.00 65.25 211 PRO A CA 1
ATOM 1600 C C . PRO A 1 211 ? -17.218 6.647 26.455 1.00 65.25 211 PRO A C 1
ATOM 1602 O O . PRO A 1 211 ? -17.959 7.628 26.449 1.00 65.25 211 PRO A O 1
ATOM 1605 N N . GLU A 1 212 ? -17.408 5.601 27.261 1.00 59.41 212 GLU A N 1
ATOM 1606 C CA . GLU A 1 212 ? -18.203 5.693 28.499 1.00 59.41 212 GLU A CA 1
ATOM 1607 C C . GLU A 1 212 ? -17.591 6.704 29.480 1.00 59.41 212 GLU A C 1
ATOM 1609 O O . GLU A 1 212 ? -16.338 6.791 29.548 1.00 59.41 212 GLU A O 1
#

Secondary structure (DSSP, 8-state):
------HHHHHHHHHHHHHIIIIIHHHHHHHHHHHHHHTT--HHHHGGGGGGTT---SSTT-EEE-SS-HHHHHHHHHHHHHHHHHHHHHHHHHTT--S-HHHHHHHHHHHHHHHHHHHHHH--SEEEEE-SSSEEEEEEE---SSS-PPTT-EEEEEEE--TT-EEEEEETTEEEEEEEETTEEEEEEEE-S-HHHHHHHHHHHHHHHS--

Radius of gyration: 21.79 Å; chains: 1; bounding box: 76×26×63 Å

pLDDT: mean 72.4, std 10.03, range [33.84, 89.62]